Protein AF-A0A670XWU5-F1 (afdb_monomer_lite)

Secondary structure (DSSP, 8-state):
-HHHHHHHHHHHHHHHHHHHHHHHHHHHHHHHHHHHHHHHHHHHHHHHHHHHHHHHHHHHHHHHHHHHHHHHHHHHHHHHHHHHHHHHHHHHHHHHHHHHHHHHHHHHHHHHHHHHHHHHHHHHHHTS-HHHHHHHHHHHHHTTS------HHHHHHHHT-----GGGPPPHHHHHHHHHHHHHHHHHHHHHHHHHHHHHHHHHHHHHHHHHHHHHHHHHHHHHHHHHHHHHHHHHTTS--PPP--------HHHHHHHHS--------------HHHHHHHHHHHH--HHHHHHHHHHHHHHHHHHHHHHHHHHHHHHHHHHHHHHHHHHHHHHHHTTT-S--------------SSHHHHHHHHTT--

Organism: Pseudonaja textilis (NCBI:txid8673)

Radius of gyration: 50.45 Å; chains: 1; bounding box: 120×58×165 Å

Foldseek 3Di:
DVPVVVVVVVVVVVVVVVVVVVVVVVVVVVVVVVVVVVVVVVVVVVVVVVVVVVVVVVVVVVVVVVVVVVVVVVVVVVVVVVVVVVVVVVVVVVVVVVVVVVVVVVVVVVVVVVVVVVVVVVVVLVPDDPVVNVVVVVVVVVVVPDDPCCDPVLVVLQVVDPDDDPPPDRDPNSVVSSVVVVVVVVVVVVVVVVVVVVVVVVVVVVVVVVVVVVVVVVVVVVVVVVVVVVVVVVVVVVPDPDDDDDDDDDDDPVNVVVVVPDDDDDDDDDDDDPDVVVVVVVVVCVVPVVVVVVVVVVVVVVVVVVVVVVVVVVVVVVVVVVVVVVVVVVVVVVVVCVVPPPDDDDDDDDDDDDDDPPVVVVVVVVVVPD

InterPro domains:
  IPR034608 Coiled-coil domain-containing protein 125 [PTHR28616] (6-341)

Sequence (370 aa):
WSIEFLEILRVELEASQRHLEGKEQALKILQSMAVLDKATTHTKEVFIKSEQQKRALEKEINILQWEIKINQEKLKNIDETWAEKYDRIYCENASFKETLKMKTEEIKLLKSENQLLEQQHLEMVAMLDVKQQKLVQDNICLSKSGVTEVTSLELAVLGACACNGPEGVPCACAKMSAATRKQLLQLKQEFELMKKSKEEAYIMADAFRIAFEQQLMRRKDQAFRLAQMSKICRKETKTVKWKSSKDEKRKSLGEKLIGMLASGPESKKIEELDNPLEIIRTLTDLLNDKEEMLAHQRKVSYMLARTLEDKENALQRRKESTFSEEKLLIDGKQKEELKICNGLCICGIPAVNYNSTLIGKFYKAILLFK

Structure (mmCIF, N/CA/C/O backbone):
data_AF-A0A670XWU5-F1
#
_entry.id   AF-A0A670XWU5-F1
#
loop_
_atom_site.group_PDB
_atom_site.id
_atom_site.type_symbol
_atom_site.label_atom_id
_atom_site.label_alt_id
_atom_site.label_comp_id
_atom_site.label_asym_id
_atom_site.label_entity_id
_atom_site.label_seq_id
_atom_site.pdbx_PDB_ins_code
_atom_site.Cartn_x
_atom_site.Cartn_y
_atom_site.Cartn_z
_atom_site.occupancy
_atom_site.B_iso_or_equiv
_atom_site.auth_seq_id
_atom_site.auth_comp_id
_atom_site.auth_asym_id
_atom_site.auth_atom_id
_atom_site.pdbx_PDB_model_num
ATOM 1 N N . TRP A 1 1 ? 55.505 16.748 -105.331 1.00 58.06 1 TRP A N 1
ATOM 2 C CA . TRP A 1 1 ? 54.991 17.857 -104.502 1.00 58.06 1 TRP A CA 1
ATOM 3 C C . TRP A 1 1 ? 53.558 17.657 -104.025 1.00 58.06 1 TRP A C 1
ATOM 5 O O . TRP A 1 1 ? 53.410 17.413 -102.839 1.00 58.06 1 TRP A O 1
ATOM 15 N N . SER A 1 2 ? 52.512 17.670 -104.862 1.00 72.62 2 SER A N 1
ATOM 16 C CA . SER A 1 2 ? 51.134 17.532 -104.334 1.00 72.62 2 SER A CA 1
ATOM 17 C C . SER A 1 2 ? 50.781 16.139 -103.782 1.00 72.62 2 SER A C 1
ATOM 19 O O . SER A 1 2 ? 49.990 16.056 -102.855 1.00 72.62 2 SER A O 1
ATOM 21 N N . ILE A 1 3 ? 51.369 15.053 -104.302 1.00 78.62 3 ILE A N 1
ATOM 22 C CA . ILE A 1 3 ? 51.044 13.673 -103.876 1.00 78.62 3 ILE A CA 1
ATOM 23 C C . ILE A 1 3 ? 51.778 13.274 -102.583 1.00 78.62 3 ILE A C 1
ATOM 25 O O . ILE A 1 3 ? 51.156 12.751 -101.668 1.00 78.62 3 ILE A O 1
ATOM 29 N N . GLU A 1 4 ? 53.077 13.567 -102.465 1.00 79.75 4 GLU A N 1
ATOM 30 C CA . GLU A 1 4 ? 53.862 13.259 -101.251 1.00 79.75 4 GLU A CA 1
ATOM 31 C C . GLU A 1 4 ? 53.340 14.001 -100.016 1.00 79.75 4 GLU A C 1
ATOM 33 O O . GLU A 1 4 ? 53.267 13.428 -98.934 1.00 79.75 4 GLU A O 1
ATOM 38 N N . PHE A 1 5 ? 52.922 15.260 -100.176 1.00 83.69 5 PHE A N 1
ATOM 39 C CA . PHE A 1 5 ? 52.340 16.039 -99.085 1.00 83.69 5 PHE A CA 1
ATOM 40 C C . PHE A 1 5 ? 50.996 15.461 -98.607 1.00 83.69 5 PHE A C 1
ATOM 42 O O . PHE A 1 5 ? 50.727 15.442 -97.408 1.00 83.69 5 PHE A O 1
ATOM 49 N N . LEU A 1 6 ? 50.173 14.938 -99.526 1.00 86.12 6 LEU A N 1
ATOM 50 C CA . LEU A 1 6 ? 48.921 14.257 -99.178 1.00 86.12 6 LEU A CA 1
ATOM 51 C C . LEU A 1 6 ? 49.165 12.953 -98.406 1.00 86.12 6 LEU A C 1
ATOM 53 O O . LEU A 1 6 ? 48.432 12.672 -97.461 1.00 86.12 6 LEU A O 1
ATOM 57 N N . GLU A 1 7 ? 50.197 12.184 -98.759 1.00 87.62 7 GLU A N 1
ATOM 58 C CA . GLU A 1 7 ? 50.532 10.944 -98.047 1.00 87.62 7 GLU A CA 1
ATOM 59 C C . GLU A 1 7 ? 51.069 11.224 -96.634 1.00 87.62 7 GLU A C 1
ATOM 61 O O . GLU A 1 7 ? 50.687 10.544 -95.683 1.00 87.62 7 GLU A O 1
ATOM 66 N N . ILE A 1 8 ? 51.879 12.276 -96.460 1.00 90.38 8 ILE A N 1
ATOM 67 C CA . ILE A 1 8 ? 52.341 12.720 -95.132 1.00 90.38 8 ILE A CA 1
ATOM 68 C C . ILE A 1 8 ? 51.149 13.098 -94.244 1.00 90.38 8 ILE A C 1
ATOM 70 O O . ILE A 1 8 ? 51.045 12.614 -93.116 1.00 90.38 8 ILE A O 1
ATOM 74 N N . LEU A 1 9 ? 50.215 13.903 -94.763 1.00 90.62 9 LEU A N 1
ATOM 75 C CA . LEU A 1 9 ? 49.010 14.293 -94.026 1.00 90.62 9 LEU A CA 1
ATOM 76 C C . LEU A 1 9 ? 48.121 13.094 -93.681 1.00 90.62 9 LEU A C 1
ATOM 78 O O . LEU A 1 9 ? 47.531 13.056 -92.602 1.00 90.62 9 LEU A O 1
ATOM 82 N N . ARG A 1 10 ? 48.032 12.097 -94.567 1.00 94.06 10 ARG A N 1
ATOM 83 C CA . ARG A 1 10 ? 47.294 10.858 -94.306 1.00 94.06 10 ARG A CA 1
ATOM 84 C C . ARG A 1 10 ? 47.915 10.067 -93.155 1.00 94.06 10 ARG A C 1
ATOM 86 O O . ARG A 1 10 ? 47.195 9.656 -92.248 1.00 94.06 10 ARG A O 1
ATOM 93 N N . VAL A 1 11 ? 49.233 9.881 -93.163 1.00 93.38 11 VAL A N 1
ATOM 94 C CA . VAL A 1 11 ? 49.948 9.170 -92.092 1.00 93.38 11 VAL A CA 1
ATOM 95 C C . VAL A 1 11 ? 49.807 9.903 -90.754 1.00 93.38 11 VAL A C 1
ATOM 97 O O . VAL A 1 11 ? 49.593 9.265 -89.722 1.00 93.38 11 VAL A O 1
ATOM 100 N N . GLU A 1 12 ? 49.875 11.234 -90.755 1.00 93.38 12 GLU A N 1
ATOM 101 C CA . GLU A 1 12 ? 49.698 12.052 -89.551 1.00 93.38 12 GLU A CA 1
ATOM 102 C C . GLU A 1 12 ? 48.255 12.014 -89.022 1.00 93.38 12 GLU A C 1
ATOM 104 O O . GLU A 1 12 ? 48.041 11.941 -87.807 1.00 93.38 12 GLU A O 1
ATOM 109 N N . LEU A 1 13 ? 47.260 11.975 -89.916 1.00 94.06 13 LEU A N 1
ATOM 110 C CA . LEU A 1 13 ? 45.857 11.771 -89.559 1.00 94.06 13 LEU A CA 1
ATOM 111 C C . LEU A 1 13 ? 45.635 10.384 -88.942 1.00 94.06 13 LEU A C 1
ATOM 113 O O . LEU A 1 13 ? 45.025 10.287 -87.880 1.00 94.06 13 LEU A O 1
ATOM 117 N N . GLU A 1 14 ? 46.170 9.319 -89.546 1.00 94.81 14 GLU A N 1
ATOM 118 C CA . GLU A 1 14 ? 46.079 7.951 -89.017 1.00 94.81 14 GLU A CA 1
ATOM 119 C C . GLU A 1 14 ? 46.800 7.808 -87.662 1.00 94.81 14 GLU A C 1
ATOM 121 O O . GLU A 1 14 ? 46.318 7.117 -86.760 1.00 94.81 14 GLU A O 1
ATOM 126 N N . ALA A 1 15 ? 47.943 8.479 -87.479 1.00 94.44 15 ALA A N 1
ATOM 127 C CA . ALA A 1 15 ? 48.652 8.529 -86.200 1.00 94.44 15 ALA A CA 1
ATOM 128 C C . ALA A 1 15 ? 47.854 9.299 -85.134 1.00 94.44 15 A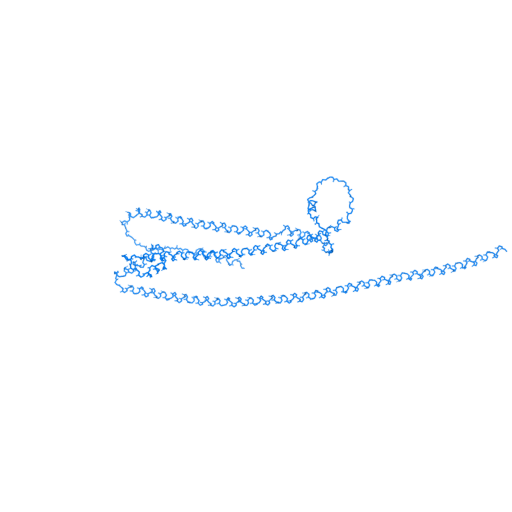LA A C 1
ATOM 130 O O . ALA A 1 15 ? 47.740 8.843 -83.993 1.00 94.44 15 ALA A O 1
ATOM 131 N N . SER A 1 16 ? 47.255 10.430 -85.512 1.00 93.31 16 SER A N 1
ATOM 132 C CA . SER A 1 16 ? 46.392 11.230 -84.638 1.00 93.31 16 SER A CA 1
ATOM 133 C C . SER A 1 16 ? 45.121 10.478 -84.250 1.00 93.31 16 SER A C 1
ATOM 135 O O . SER A 1 16 ? 44.706 10.539 -83.094 1.00 93.31 16 SER A O 1
ATOM 137 N N . GLN A 1 17 ? 44.537 9.715 -85.177 1.00 95.69 17 GLN A N 1
ATOM 138 C CA . GLN A 1 17 ? 43.376 8.869 -84.924 1.00 95.69 17 GLN A CA 1
ATOM 139 C C . GLN A 1 17 ? 43.711 7.746 -83.935 1.00 95.69 17 GLN A C 1
ATOM 141 O O . GLN A 1 17 ? 43.021 7.606 -82.928 1.00 95.69 17 GLN A O 1
ATOM 146 N N . ARG A 1 18 ? 44.820 7.020 -84.136 1.00 94.88 18 ARG A N 1
ATOM 147 C CA . ARG A 1 18 ? 45.289 6.002 -83.175 1.00 94.88 18 ARG A CA 1
ATOM 148 C C . ARG A 1 18 ? 45.569 6.591 -81.790 1.00 94.88 18 ARG A C 1
ATOM 150 O O . ARG A 1 18 ? 45.269 5.964 -80.776 1.00 94.88 18 ARG A O 1
ATOM 157 N N . HIS A 1 19 ? 46.113 7.808 -81.725 1.00 95.00 19 HIS A N 1
ATOM 158 C CA . HIS A 1 19 ? 46.329 8.510 -80.455 1.00 95.00 19 HIS A CA 1
ATOM 159 C C . HIS A 1 19 ? 45.016 8.900 -79.771 1.00 95.00 19 HIS A C 1
ATOM 161 O O . HIS A 1 19 ? 44.890 8.781 -78.550 1.00 95.00 19 HIS A O 1
ATOM 167 N N . LEU A 1 20 ? 44.026 9.351 -80.543 1.00 95.62 20 LEU A N 1
ATOM 168 C CA . LEU A 1 20 ? 42.698 9.678 -80.032 1.00 95.62 20 LEU A CA 1
ATOM 169 C C . LEU A 1 20 ? 41.991 8.430 -79.489 1.00 95.62 20 LEU A C 1
ATOM 171 O O . LEU A 1 20 ? 41.480 8.471 -78.372 1.00 95.62 20 LEU A O 1
ATOM 175 N N . GLU A 1 21 ? 42.036 7.317 -80.221 1.00 95.69 21 GLU A N 1
ATOM 176 C CA . GLU A 1 21 ? 41.492 6.022 -79.792 1.00 95.69 21 GLU A CA 1
ATOM 177 C C . GLU A 1 21 ? 42.168 5.531 -78.499 1.00 95.69 21 GLU A C 1
ATOM 179 O O . GLU A 1 21 ? 41.490 5.108 -77.560 1.00 95.69 21 GLU A O 1
ATOM 184 N N . GLY A 1 22 ? 43.496 5.667 -78.393 1.00 96.19 22 GLY A N 1
ATOM 185 C CA . GLY A 1 22 ? 44.239 5.354 -77.169 1.00 96.19 22 GLY A CA 1
ATOM 186 C C . GLY A 1 22 ? 43.822 6.220 -75.973 1.00 96.19 22 GLY A C 1
ATOM 187 O O . GLY A 1 22 ? 43.613 5.708 -74.870 1.00 96.19 22 GLY A O 1
ATOM 188 N N . LYS A 1 23 ? 43.628 7.531 -76.183 1.00 97.06 23 LYS A N 1
ATOM 189 C CA . LYS A 1 23 ? 43.103 8.443 -75.151 1.00 97.06 23 LYS A CA 1
ATOM 190 C C . LYS A 1 23 ? 41.671 8.098 -74.746 1.00 97.06 23 LYS A C 1
ATOM 192 O O . LYS A 1 23 ? 41.355 8.164 -73.560 1.00 97.06 23 LYS A O 1
ATOM 197 N N . GLU A 1 24 ? 40.817 7.720 -75.694 1.00 96.56 24 GLU A N 1
ATOM 198 C CA . GLU A 1 24 ? 39.436 7.322 -75.416 1.00 96.56 24 GLU A CA 1
ATOM 199 C C . GLU A 1 24 ? 39.383 6.052 -74.552 1.00 96.56 24 GLU A C 1
ATOM 201 O O . GLU A 1 24 ? 38.633 5.989 -73.576 1.00 96.56 24 GLU A O 1
ATOM 206 N N . GLN A 1 25 ? 40.220 5.055 -74.852 1.00 96.62 25 GLN A N 1
ATOM 207 C CA . GLN A 1 25 ? 40.331 3.836 -74.046 1.00 96.62 25 GLN A CA 1
ATOM 208 C C . GLN A 1 25 ? 40.853 4.126 -72.632 1.00 96.62 25 GLN A C 1
ATOM 210 O O . GLN A 1 25 ? 40.276 3.645 -71.654 1.00 96.62 25 GLN A O 1
ATOM 215 N N . ALA A 1 26 ? 41.888 4.961 -72.502 1.00 97.31 26 ALA A N 1
ATOM 216 C CA . ALA A 1 26 ? 42.399 5.386 -71.199 1.00 97.31 26 ALA A CA 1
ATOM 217 C C . ALA A 1 26 ? 41.327 6.123 -70.377 1.00 97.31 26 ALA A C 1
ATOM 219 O O . ALA A 1 26 ? 41.179 5.874 -69.179 1.00 97.31 26 ALA A O 1
ATOM 220 N N . LEU A 1 27 ? 40.530 6.981 -71.023 1.00 96.81 27 LEU A N 1
ATOM 221 C CA . LEU A 1 27 ? 39.433 7.699 -70.377 1.00 96.81 27 LEU A CA 1
ATOM 222 C C . LEU A 1 27 ? 38.348 6.743 -69.864 1.00 96.81 27 LEU A C 1
ATOM 224 O O . LEU A 1 27 ? 37.907 6.894 -68.725 1.00 96.81 27 LEU A O 1
ATOM 228 N N . LYS A 1 28 ? 37.969 5.719 -70.644 1.00 97.12 28 LYS A N 1
ATOM 229 C CA . LYS A 1 28 ? 37.018 4.677 -70.207 1.00 97.12 28 LYS A CA 1
ATOM 230 C C . LYS A 1 28 ? 37.516 3.929 -68.965 1.00 97.12 28 LYS A C 1
ATOM 232 O O . LYS A 1 28 ? 36.738 3.711 -68.036 1.00 97.12 28 LYS A O 1
ATOM 237 N N . ILE A 1 29 ? 38.807 3.587 -68.909 1.00 97.00 29 ILE A N 1
ATOM 238 C CA . ILE A 1 29 ? 39.418 2.925 -67.742 1.00 97.00 29 ILE A CA 1
ATOM 239 C C . ILE A 1 29 ? 39.372 3.840 -66.513 1.00 97.00 29 ILE A C 1
ATOM 241 O O . ILE A 1 29 ? 38.908 3.416 -65.454 1.00 97.00 29 ILE A O 1
ATOM 245 N N . LEU A 1 30 ? 39.796 5.100 -66.646 1.00 96.88 30 LEU A N 1
ATOM 246 C CA . LEU A 1 30 ? 39.778 6.063 -65.539 1.00 96.88 30 LEU A CA 1
ATOM 247 C C . LEU A 1 30 ? 38.356 6.326 -65.029 1.00 96.88 30 LEU A C 1
ATOM 249 O O . LEU A 1 30 ? 38.144 6.396 -63.820 1.00 96.88 30 LEU A O 1
ATOM 253 N N . GLN A 1 31 ? 37.371 6.416 -65.926 1.00 96.75 31 GLN A N 1
ATOM 254 C CA . GLN A 1 31 ? 35.968 6.582 -65.553 1.00 96.75 31 GLN A CA 1
ATOM 255 C C . GLN A 1 31 ? 35.434 5.356 -64.801 1.00 96.75 31 GLN A C 1
ATOM 257 O O . GLN A 1 31 ? 34.795 5.510 -63.759 1.00 96.75 31 GLN A O 1
ATOM 262 N N . SER A 1 32 ? 35.729 4.143 -65.280 1.00 95.94 32 SER A N 1
ATOM 263 C CA . SER A 1 32 ? 35.372 2.902 -64.582 1.00 95.94 32 SER A CA 1
ATOM 264 C C . SER A 1 32 ? 36.007 2.838 -63.191 1.00 95.94 32 SER A C 1
ATOM 266 O O . SER A 1 32 ? 35.345 2.466 -62.222 1.00 95.94 32 SER A O 1
ATOM 268 N N . MET A 1 33 ? 37.276 3.236 -63.074 1.00 94.94 33 MET A N 1
ATOM 269 C CA . MET A 1 33 ? 37.998 3.266 -61.803 1.00 94.94 33 MET A CA 1
ATOM 270 C C . MET A 1 33 ? 37.397 4.291 -60.833 1.00 94.94 33 MET A C 1
ATOM 272 O O . MET A 1 33 ? 37.201 3.974 -59.664 1.00 94.94 33 MET A O 1
ATOM 276 N N . ALA A 1 34 ? 37.018 5.477 -61.315 1.00 95.56 34 ALA A N 1
ATOM 277 C CA . ALA A 1 34 ? 36.368 6.504 -60.501 1.00 95.56 34 ALA A CA 1
ATOM 278 C C . ALA A 1 34 ? 34.985 6.064 -59.983 1.00 95.56 34 ALA A C 1
ATOM 280 O O . ALA A 1 34 ? 34.641 6.320 -58.828 1.00 95.56 34 ALA A O 1
ATOM 281 N N . VAL A 1 35 ? 34.189 5.376 -60.812 1.00 95.12 35 VAL A N 1
ATOM 282 C CA . VAL A 1 35 ? 32.892 4.818 -60.388 1.00 95.12 35 VAL A CA 1
ATOM 283 C C . VAL A 1 35 ? 33.087 3.729 -59.333 1.00 95.12 35 VAL A C 1
ATOM 285 O O . VAL A 1 35 ? 32.386 3.733 -58.318 1.00 95.12 35 VAL A O 1
ATOM 288 N N . LEU A 1 36 ? 34.054 2.830 -59.538 1.00 94.81 36 LEU A N 1
ATOM 289 C CA . LEU A 1 36 ? 34.368 1.765 -58.587 1.00 94.81 36 LEU A CA 1
ATOM 290 C C . LEU A 1 36 ? 34.857 2.325 -57.245 1.00 94.81 36 LEU A C 1
ATOM 292 O O . LEU A 1 36 ? 34.415 1.865 -56.192 1.00 94.81 36 LEU A O 1
ATOM 296 N N . ASP A 1 37 ? 35.725 3.335 -57.266 1.00 95.06 37 ASP A N 1
ATOM 297 C CA . ASP A 1 37 ? 36.238 3.977 -56.055 1.00 95.06 37 ASP A CA 1
ATOM 298 C C . ASP A 1 37 ? 35.113 4.669 -55.270 1.00 95.06 37 ASP A C 1
ATOM 300 O O . ASP A 1 37 ? 34.967 4.473 -54.060 1.00 95.06 37 ASP A O 1
ATOM 304 N N . LYS A 1 38 ? 34.208 5.369 -55.967 1.00 95.06 38 LYS A N 1
ATOM 305 C CA . LYS A 1 38 ? 33.020 5.974 -55.349 1.00 95.06 38 LYS A CA 1
ATOM 306 C C . LYS A 1 38 ? 32.080 4.931 -54.729 1.00 95.06 38 LYS A C 1
ATOM 308 O O . LYS A 1 38 ? 31.569 5.132 -53.629 1.00 95.06 38 LYS A O 1
ATOM 313 N N . ALA A 1 39 ? 31.846 3.807 -55.405 1.00 93.69 39 ALA A N 1
ATOM 314 C CA . ALA A 1 39 ? 31.026 2.723 -54.861 1.00 93.69 39 ALA A CA 1
ATOM 315 C C . ALA A 1 39 ? 31.689 2.068 -53.635 1.00 93.69 39 ALA A C 1
ATOM 317 O O . ALA A 1 39 ? 31.026 1.777 -52.635 1.00 93.69 39 ALA A O 1
ATOM 318 N N . THR A 1 40 ? 33.008 1.883 -53.684 1.00 95.00 40 THR A N 1
ATOM 319 C CA . THR A 1 40 ? 33.794 1.279 -52.602 1.00 95.00 40 THR A CA 1
ATOM 320 C C . THR A 1 40 ? 33.820 2.172 -51.363 1.00 95.00 40 THR A C 1
ATOM 322 O O . THR A 1 40 ? 33.604 1.691 -50.251 1.00 95.00 40 THR A O 1
ATOM 325 N N . THR A 1 41 ? 34.046 3.475 -51.537 1.00 94.00 41 THR A N 1
ATOM 326 C CA . THR A 1 41 ? 34.026 4.466 -50.448 1.00 94.00 41 THR A CA 1
ATOM 327 C C . THR A 1 41 ? 32.647 4.565 -49.805 1.00 94.00 41 THR A C 1
ATOM 329 O O . THR A 1 41 ? 32.542 4.412 -48.589 1.00 94.00 41 THR A O 1
ATOM 332 N N . HIS A 1 42 ? 31.580 4.682 -50.603 1.00 95.31 42 HIS A N 1
ATOM 333 C CA . HIS A 1 42 ? 30.206 4.675 -50.095 1.00 95.31 42 HIS A CA 1
ATOM 334 C C . HIS A 1 42 ? 29.894 3.406 -49.283 1.00 95.31 42 HIS A C 1
ATOM 336 O O . HIS A 1 42 ? 29.332 3.481 -48.191 1.00 95.31 42 HIS A O 1
ATOM 342 N N . THR A 1 43 ? 30.303 2.233 -49.775 1.00 95.19 43 THR A N 1
ATOM 343 C CA . THR A 1 43 ? 30.076 0.957 -49.076 1.00 95.19 43 THR A CA 1
ATOM 344 C C . THR A 1 43 ? 30.812 0.907 -47.735 1.00 95.19 43 THR A C 1
ATOM 346 O O . THR A 1 43 ? 30.229 0.504 -46.728 1.00 95.19 43 THR A O 1
ATOM 349 N N . LYS A 1 44 ? 32.069 1.373 -47.686 1.00 96.25 44 LYS A N 1
ATOM 350 C CA . LYS A 1 44 ? 32.845 1.476 -46.439 1.00 96.25 44 LYS A CA 1
ATOM 351 C C . LYS A 1 44 ? 32.185 2.425 -45.437 1.00 96.25 44 LYS A C 1
ATOM 353 O O . LYS A 1 44 ? 32.080 2.090 -44.261 1.00 96.25 44 LYS A O 1
ATOM 358 N N . GLU A 1 45 ? 31.710 3.584 -45.888 1.00 95.75 45 GLU A N 1
ATOM 359 C CA . GLU A 1 45 ? 31.026 4.550 -45.022 1.00 95.75 45 GLU A CA 1
ATOM 360 C C . GLU A 1 45 ? 29.723 3.996 -44.441 1.00 95.75 45 GLU A C 1
ATOM 362 O O . GLU A 1 45 ? 29.469 4.147 -43.244 1.00 95.75 45 GLU A O 1
ATOM 367 N N . VAL A 1 46 ? 28.901 3.341 -45.266 1.00 96.00 46 VAL A N 1
ATOM 368 C CA . VAL A 1 46 ? 27.656 2.701 -44.814 1.00 96.00 46 VAL A CA 1
ATOM 369 C C . VAL A 1 46 ? 27.956 1.608 -43.792 1.00 96.00 46 VAL A C 1
ATOM 371 O O . VAL A 1 46 ? 27.292 1.549 -42.757 1.00 96.00 46 VAL A O 1
ATOM 374 N N . PHE A 1 47 ? 28.986 0.793 -44.029 1.00 95.12 47 PHE A N 1
ATOM 375 C CA . PHE A 1 47 ? 29.408 -0.240 -43.087 1.00 95.12 47 PHE A CA 1
ATOM 376 C C . PHE A 1 47 ? 29.820 0.350 -41.730 1.00 95.12 47 PHE A C 1
ATOM 378 O O . PHE A 1 47 ? 29.316 -0.084 -40.695 1.00 95.12 47 PHE A O 1
ATOM 385 N N . ILE A 1 48 ? 30.661 1.391 -41.722 1.00 96.31 48 ILE A N 1
ATOM 386 C CA . ILE A 1 48 ? 31.087 2.070 -40.486 1.00 96.31 48 ILE A CA 1
ATOM 387 C C . ILE A 1 48 ? 29.880 2.655 -39.740 1.00 96.31 48 ILE A C 1
ATOM 389 O O . ILE A 1 48 ? 29.764 2.480 -38.526 1.00 96.31 48 ILE A O 1
ATOM 393 N N . LYS A 1 49 ? 28.958 3.320 -40.450 1.00 97.25 49 LYS A N 1
ATOM 394 C CA . LYS A 1 49 ? 27.735 3.874 -39.845 1.00 97.25 49 LYS A CA 1
ATOM 395 C C . LYS A 1 49 ? 26.860 2.776 -39.236 1.00 97.25 49 LYS A C 1
ATOM 397 O O . LYS A 1 49 ? 26.401 2.928 -38.107 1.00 97.25 49 LYS A O 1
ATOM 402 N N . SER A 1 50 ? 26.673 1.662 -39.942 1.00 95.25 50 SER A N 1
ATOM 403 C CA . SER A 1 50 ? 25.907 0.516 -39.442 1.00 95.25 50 SER A CA 1
ATOM 404 C C . SER A 1 50 ? 26.548 -0.102 -38.198 1.00 95.25 50 SER A C 1
ATOM 406 O O . SER A 1 50 ? 25.843 -0.467 -37.259 1.00 95.25 50 SER A O 1
ATOM 408 N N . GLU A 1 51 ? 27.875 -0.209 -38.156 1.00 96.81 51 GLU A N 1
ATOM 409 C CA . GLU A 1 51 ? 28.589 -0.750 -36.999 1.00 96.81 51 GLU A CA 1
ATOM 410 C C . GLU A 1 51 ? 28.496 0.186 -35.782 1.00 96.81 51 GLU A C 1
ATOM 412 O O . GLU A 1 51 ? 28.345 -0.269 -34.647 1.00 96.81 51 GLU A O 1
ATOM 417 N N . GLN A 1 52 ? 28.545 1.502 -35.999 1.00 97.06 52 GLN A N 1
ATOM 418 C CA . GLN A 1 52 ? 28.326 2.490 -34.939 1.00 97.06 52 GLN A CA 1
ATOM 419 C C . GLN A 1 52 ? 26.900 2.418 -34.380 1.00 97.06 52 GLN A C 1
ATOM 421 O O . GLN A 1 52 ? 26.730 2.437 -33.162 1.00 97.06 52 GLN A O 1
ATOM 426 N N . GLN A 1 53 ? 25.891 2.284 -35.247 1.00 97.00 53 GLN A N 1
ATOM 427 C CA . GLN A 1 53 ? 24.497 2.095 -34.833 1.00 97.00 53 GLN A CA 1
ATOM 428 C C . GLN A 1 53 ? 24.317 0.802 -34.036 1.00 97.00 53 GLN A C 1
ATOM 430 O O . GLN A 1 53 ? 23.721 0.830 -32.963 1.00 97.00 53 GLN A O 1
ATOM 435 N N . LYS A 1 54 ? 24.901 -0.311 -34.496 1.00 97.19 54 LYS A N 1
ATOM 436 C CA . LYS A 1 54 ? 24.892 -1.580 -33.758 1.00 97.19 54 LYS A CA 1
ATOM 437 C C . LYS A 1 54 ? 25.488 -1.419 -32.356 1.00 97.19 54 LYS A C 1
ATOM 439 O O . LYS A 1 54 ? 24.863 -1.818 -31.380 1.00 97.19 54 LYS A O 1
ATOM 444 N N . ARG A 1 55 ? 26.651 -0.767 -32.243 1.00 97.81 55 ARG A N 1
ATOM 445 C CA . ARG A 1 55 ? 27.299 -0.491 -30.949 1.00 97.81 55 ARG A CA 1
ATOM 446 C C . ARG A 1 55 ? 26.473 0.428 -30.044 1.00 97.81 55 ARG A C 1
ATOM 448 O O . ARG A 1 55 ? 26.570 0.314 -28.825 1.00 97.81 55 ARG A O 1
ATOM 455 N N . ALA A 1 56 ? 25.703 1.360 -30.605 1.00 96.75 56 ALA A N 1
ATOM 456 C CA . ALA A 1 56 ? 24.795 2.208 -29.834 1.00 96.75 56 ALA A CA 1
ATOM 457 C C . ALA A 1 56 ? 23.613 1.396 -29.281 1.00 96.75 56 ALA A C 1
ATOM 459 O O . ALA A 1 56 ? 23.382 1.414 -28.073 1.00 96.75 56 ALA A O 1
ATOM 460 N N . LEU A 1 57 ? 22.960 0.604 -30.135 1.00 97.94 57 LEU A N 1
ATOM 461 C CA . LEU A 1 57 ? 21.854 -0.274 -29.746 1.00 97.94 57 LEU A CA 1
ATOM 462 C C . LEU A 1 57 ? 22.279 -1.312 -28.700 1.00 97.94 57 LEU A C 1
ATOM 464 O O . LEU A 1 57 ? 21.549 -1.556 -27.748 1.00 97.94 57 LEU A O 1
ATOM 468 N N . GLU A 1 58 ? 23.478 -1.886 -28.811 1.00 97.62 58 GLU A N 1
ATOM 469 C CA . GLU A 1 58 ? 24.010 -2.807 -27.797 1.00 97.62 58 GLU A CA 1
ATOM 470 C C . GLU A 1 58 ? 24.128 -2.147 -26.413 1.00 97.62 58 GLU A C 1
ATOM 472 O O . GLU A 1 58 ? 23.847 -2.782 -25.397 1.00 97.62 58 GLU A O 1
ATOM 477 N N . LYS A 1 59 ? 24.501 -0.862 -26.341 1.00 97.94 59 LYS A N 1
ATOM 478 C CA . LYS A 1 59 ? 24.546 -0.129 -25.065 1.00 97.94 59 LYS A CA 1
ATOM 479 C C . LYS A 1 59 ? 23.152 0.119 -24.505 1.00 97.94 59 LYS A C 1
ATOM 481 O O . LYS A 1 59 ? 22.961 -0.060 -23.308 1.00 97.94 59 LYS A O 1
ATOM 486 N N . GLU A 1 60 ? 22.201 0.502 -25.351 1.00 97.56 60 GLU A N 1
ATOM 487 C CA . GLU A 1 60 ? 20.805 0.692 -24.944 1.00 97.56 60 GLU A CA 1
ATOM 488 C C . GLU A 1 60 ? 20.197 -0.614 -24.431 1.00 97.56 60 GLU A C 1
ATOM 490 O O . GLU A 1 60 ? 19.625 -0.631 -23.346 1.00 97.56 60 GLU A O 1
ATOM 495 N N . ILE A 1 61 ? 20.415 -1.731 -25.134 1.00 98.00 61 ILE A N 1
ATOM 496 C CA . ILE A 1 61 ? 19.989 -3.063 -24.688 1.00 98.00 61 ILE A CA 1
ATOM 497 C C . ILE A 1 61 ? 20.583 -3.387 -23.317 1.00 98.00 61 ILE A C 1
ATOM 499 O O . ILE A 1 61 ? 19.852 -3.821 -22.431 1.00 98.00 61 ILE A O 1
ATOM 503 N N . ASN A 1 62 ? 21.881 -3.148 -23.111 1.00 97.88 62 ASN A N 1
ATOM 504 C CA . ASN A 1 62 ? 22.517 -3.397 -21.818 1.00 97.88 62 ASN A CA 1
ATOM 505 C C . ASN A 1 62 ? 21.900 -2.541 -20.700 1.00 97.88 62 ASN A C 1
ATOM 507 O O . ASN A 1 62 ? 21.639 -3.056 -19.615 1.00 97.88 62 ASN A O 1
ATOM 511 N N . ILE A 1 63 ? 21.638 -1.254 -20.952 1.00 97.88 63 ILE A N 1
ATOM 512 C CA . ILE A 1 63 ? 20.989 -0.360 -19.979 1.00 97.88 63 ILE A CA 1
ATOM 513 C C . ILE A 1 63 ? 19.583 -0.869 -19.647 1.00 97.88 63 ILE A C 1
ATOM 515 O O . ILE A 1 63 ? 19.264 -1.052 -18.474 1.00 97.88 63 ILE A O 1
ATOM 519 N N . LEU A 1 64 ? 18.777 -1.181 -20.664 1.00 98.19 64 LEU A N 1
ATOM 520 C CA . LEU A 1 64 ? 17.418 -1.691 -20.483 1.00 98.19 64 LEU A CA 1
ATOM 521 C C . LEU A 1 64 ? 17.403 -3.026 -19.730 1.00 98.19 64 LEU A C 1
ATOM 523 O O . LEU A 1 64 ? 16.566 -3.232 -18.856 1.00 98.19 64 LEU A O 1
ATOM 527 N N . GLN A 1 65 ? 18.347 -3.927 -20.007 1.00 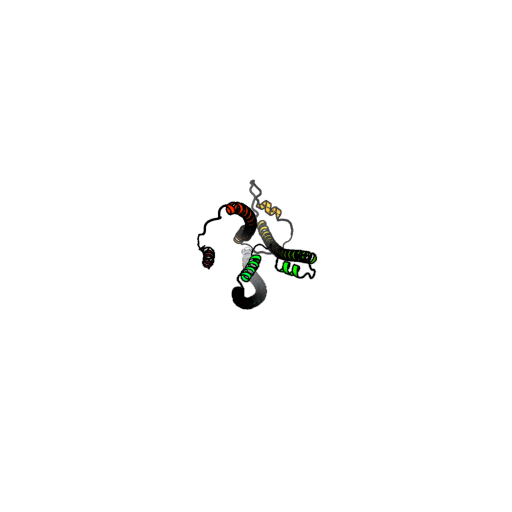98.31 65 GLN A N 1
ATOM 528 C CA . GLN A 1 65 ? 18.490 -5.180 -19.261 1.00 98.31 65 GLN A CA 1
ATOM 529 C C . GLN A 1 65 ? 18.785 -4.934 -17.775 1.00 98.31 65 GLN A C 1
ATOM 531 O O . GLN A 1 65 ? 18.195 -5.590 -16.913 1.00 98.31 65 GLN A O 1
ATOM 536 N N . TRP A 1 66 ? 19.663 -3.978 -17.460 1.00 98.38 66 TRP A N 1
ATOM 537 C CA . TRP A 1 66 ? 19.936 -3.575 -16.079 1.00 98.38 66 TRP A CA 1
ATOM 538 C C . TRP A 1 66 ? 18.711 -2.961 -15.398 1.00 98.38 66 TRP A C 1
ATOM 540 O O . TRP A 1 66 ? 18.400 -3.325 -14.263 1.00 98.38 66 TRP A O 1
ATOM 550 N N . GLU A 1 67 ? 17.990 -2.075 -16.083 1.00 97.88 67 GLU A N 1
ATOM 551 C CA . GLU A 1 67 ? 16.762 -1.464 -15.567 1.00 97.88 67 GLU A CA 1
ATOM 552 C C . GLU A 1 67 ? 15.676 -2.505 -15.294 1.00 97.88 67 GLU A C 1
ATOM 554 O O . GLU A 1 67 ? 15.066 -2.486 -14.223 1.00 97.88 67 GLU A O 1
ATOM 559 N N . ILE A 1 68 ? 15.476 -3.457 -16.210 1.00 98.00 68 ILE A N 1
ATOM 560 C CA . ILE A 1 68 ? 14.543 -4.575 -16.026 1.00 98.00 68 ILE A CA 1
ATOM 561 C C . ILE A 1 68 ? 14.913 -5.368 -14.773 1.00 98.00 68 ILE A C 1
ATOM 563 O O . ILE A 1 68 ? 14.046 -5.617 -13.939 1.00 98.00 68 ILE A O 1
ATOM 567 N N . LYS A 1 69 ? 16.192 -5.717 -14.597 1.00 98.19 69 LYS A N 1
ATOM 568 C CA . LYS A 1 69 ? 16.654 -6.483 -13.432 1.00 98.19 69 LYS A CA 1
ATOM 569 C C . LYS A 1 69 ? 16.421 -5.734 -12.117 1.00 98.19 69 LYS A C 1
ATOM 571 O O . LYS A 1 69 ? 15.940 -6.316 -11.150 1.00 98.19 69 LYS A O 1
ATOM 576 N N . ILE A 1 70 ? 16.717 -4.434 -12.086 1.00 98.19 70 ILE A N 1
ATOM 577 C CA . ILE A 1 70 ? 16.466 -3.584 -10.914 1.00 98.19 70 ILE A CA 1
ATOM 578 C C . ILE A 1 70 ? 14.966 -3.499 -10.616 1.00 98.19 70 ILE A C 1
ATOM 580 O O . ILE A 1 70 ? 14.560 -3.561 -9.457 1.00 98.19 70 ILE A O 1
ATOM 584 N N . ASN A 1 71 ? 14.132 -3.351 -11.644 1.00 98.00 71 ASN A N 1
ATOM 585 C CA . ASN A 1 71 ? 12.686 -3.265 -11.471 1.00 98.00 71 ASN A CA 1
ATOM 586 C C . ASN A 1 71 ? 12.081 -4.594 -11.005 1.00 98.00 71 ASN A C 1
ATOM 588 O O . ASN A 1 71 ? 11.184 -4.575 -10.166 1.00 98.00 71 ASN A O 1
ATOM 592 N N . GLN A 1 72 ? 12.597 -5.732 -11.476 1.00 98.19 72 GLN A N 1
ATOM 593 C CA . GLN A 1 72 ? 12.216 -7.057 -10.981 1.00 98.19 72 GLN A CA 1
ATOM 594 C C . GLN A 1 72 ? 12.531 -7.215 -9.490 1.00 98.19 72 GLN A C 1
ATOM 596 O O . GLN A 1 72 ? 11.666 -7.648 -8.733 1.00 98.19 72 GLN A O 1
ATOM 601 N N . GLU A 1 73 ? 13.723 -6.806 -9.051 1.00 98.00 73 GLU A N 1
ATOM 602 C CA . GLU A 1 73 ? 14.101 -6.868 -7.633 1.00 98.00 73 GLU A CA 1
ATOM 603 C C . GLU A 1 73 ? 13.211 -5.964 -6.768 1.00 98.00 73 GLU A C 1
ATOM 605 O O . GLU A 1 73 ? 12.736 -6.365 -5.707 1.00 98.00 73 GLU A O 1
ATOM 610 N N . LYS A 1 74 ? 12.913 -4.748 -7.244 1.00 97.69 74 LYS A N 1
ATOM 611 C CA . LYS A 1 74 ? 11.991 -3.832 -6.556 1.00 97.69 74 LYS A CA 1
ATOM 612 C C . LYS A 1 74 ? 10.591 -4.419 -6.424 1.00 97.69 74 LYS A C 1
ATOM 614 O O . LYS A 1 74 ? 9.993 -4.288 -5.360 1.00 97.69 74 LYS A O 1
ATOM 619 N N . LEU A 1 75 ? 10.070 -5.030 -7.489 1.00 97.81 75 LEU A N 1
ATOM 620 C CA . LEU A 1 75 ? 8.752 -5.658 -7.473 1.00 97.81 75 LEU A CA 1
ATOM 621 C C . LEU A 1 75 ? 8.718 -6.802 -6.459 1.00 97.81 75 LEU A C 1
ATOM 623 O O . LEU A 1 75 ? 7.837 -6.825 -5.610 1.00 97.81 75 LEU A O 1
ATOM 627 N N . LYS A 1 76 ? 9.737 -7.666 -6.473 1.00 98.19 76 LYS A N 1
ATOM 628 C CA . LYS A 1 76 ? 9.878 -8.760 -5.511 1.00 98.19 76 LYS A CA 1
ATOM 629 C C . LYS A 1 76 ? 9.885 -8.259 -4.062 1.00 98.19 76 LYS A C 1
ATOM 631 O O . LYS A 1 76 ? 9.136 -8.768 -3.239 1.00 98.19 76 LYS A O 1
ATOM 636 N N . ASN A 1 77 ? 10.660 -7.216 -3.765 1.00 98.06 77 ASN A N 1
ATOM 637 C CA . ASN A 1 77 ? 10.705 -6.624 -2.427 1.00 98.06 77 ASN A CA 1
ATOM 638 C C . ASN A 1 77 ? 9.349 -6.022 -2.002 1.00 98.06 77 ASN A C 1
ATOM 640 O O . ASN A 1 77 ? 8.960 -6.103 -0.837 1.00 98.06 77 ASN A O 1
ATOM 644 N N . ILE A 1 78 ? 8.610 -5.414 -2.938 1.00 97.50 78 ILE A N 1
ATOM 645 C CA . ILE A 1 78 ? 7.252 -4.908 -2.686 1.00 97.50 78 ILE A CA 1
ATOM 646 C C . ILE A 1 78 ? 6.299 -6.069 -2.383 1.00 97.50 78 ILE A C 1
ATOM 648 O O . ILE A 1 78 ? 5.553 -5.982 -1.408 1.00 97.50 78 ILE A O 1
ATOM 652 N N . ASP A 1 79 ? 6.344 -7.140 -3.173 1.00 97.81 79 ASP A N 1
ATOM 653 C CA . ASP A 1 79 ? 5.506 -8.327 -2.988 1.00 97.81 79 ASP A CA 1
ATOM 654 C C . ASP A 1 79 ? 5.771 -8.995 -1.630 1.00 97.81 79 ASP A C 1
ATOM 656 O O . ASP A 1 79 ? 4.826 -9.272 -0.892 1.00 97.81 79 ASP A O 1
ATOM 660 N N . GLU A 1 80 ? 7.041 -9.163 -1.247 1.00 97.75 80 GLU A N 1
ATOM 661 C CA . GLU A 1 80 ? 7.443 -9.684 0.068 1.00 97.75 80 GLU A CA 1
ATOM 662 C C . GLU A 1 80 ? 6.924 -8.790 1.206 1.00 97.75 80 GLU A C 1
ATOM 664 O O . GLU A 1 80 ? 6.282 -9.270 2.141 1.00 97.75 80 GLU A O 1
ATOM 669 N N . THR A 1 81 ? 7.091 -7.469 1.086 1.00 97.94 81 THR A N 1
ATOM 670 C CA . THR A 1 81 ? 6.604 -6.513 2.095 1.00 97.94 81 THR A CA 1
ATOM 671 C C . THR A 1 81 ? 5.077 -6.565 2.244 1.00 97.94 81 THR A C 1
ATOM 673 O O . THR A 1 81 ? 4.540 -6.415 3.346 1.00 97.94 81 THR A O 1
ATOM 676 N N . TRP A 1 82 ? 4.343 -6.729 1.141 1.00 98.00 82 TRP A N 1
ATOM 677 C CA . TRP A 1 82 ? 2.886 -6.846 1.179 1.00 98.00 82 TRP A CA 1
ATOM 678 C C . TRP A 1 82 ? 2.423 -8.183 1.746 1.00 98.00 82 TRP A C 1
ATOM 680 O O . TRP A 1 82 ? 1.453 -8.186 2.506 1.00 98.00 82 TRP A O 1
ATOM 690 N N . ALA A 1 83 ? 3.120 -9.279 1.443 1.00 98.19 83 ALA A N 1
ATOM 691 C CA . ALA A 1 83 ? 2.853 -10.584 2.038 1.00 98.19 83 ALA A CA 1
ATOM 692 C C . ALA A 1 83 ? 3.011 -10.535 3.567 1.00 98.19 83 ALA A C 1
ATOM 694 O O . ALA A 1 83 ? 2.082 -10.887 4.289 1.00 98.19 83 ALA A O 1
ATOM 695 N N . GLU A 1 84 ? 4.108 -9.964 4.075 1.00 98.12 84 GLU A N 1
ATOM 696 C CA . GLU A 1 84 ? 4.331 -9.810 5.520 1.00 98.12 84 GLU A CA 1
ATOM 697 C C . GLU A 1 84 ? 3.251 -8.960 6.208 1.00 98.12 84 GLU A C 1
ATOM 699 O O . GLU A 1 84 ? 2.796 -9.272 7.313 1.00 98.12 84 GLU A O 1
ATOM 704 N N . LYS A 1 85 ? 2.823 -7.863 5.568 1.00 98.31 85 LYS A N 1
ATOM 705 C CA . LYS A 1 85 ? 1.732 -7.020 6.087 1.00 98.31 85 LYS A CA 1
ATOM 706 C C . LYS A 1 85 ? 0.410 -7.776 6.123 1.00 98.31 85 LYS A C 1
ATOM 708 O O . LYS A 1 85 ? -0.334 -7.641 7.094 1.00 98.31 85 LYS A O 1
ATOM 713 N N . TYR A 1 86 ? 0.120 -8.540 5.074 1.00 98.12 86 TYR A N 1
ATOM 714 C CA . TYR A 1 86 ? -1.082 -9.356 4.999 1.00 98.12 86 TYR A CA 1
ATOM 715 C C . TYR A 1 86 ? -1.095 -10.413 6.108 1.00 98.12 86 TYR A C 1
ATOM 717 O O . TYR A 1 86 ? -2.074 -10.498 6.850 1.00 98.12 86 TYR A O 1
ATOM 725 N N . ASP A 1 87 ? 0.010 -11.134 6.295 1.00 98.31 87 ASP A N 1
ATOM 726 C CA . ASP A 1 87 ? 0.145 -12.159 7.332 1.00 98.31 87 ASP A CA 1
ATOM 727 C C . ASP A 1 87 ? 0.016 -11.572 8.741 1.00 98.31 87 ASP A C 1
ATOM 729 O O . ASP A 1 87 ? -0.664 -12.139 9.599 1.00 98.31 87 ASP A O 1
ATOM 733 N N . ARG A 1 88 ? 0.595 -10.389 8.982 1.00 98.44 88 ARG A N 1
ATOM 734 C CA . ARG A 1 88 ? 0.429 -9.672 10.253 1.00 98.44 88 ARG A CA 1
ATOM 735 C C . ARG A 1 88 ? -1.038 -9.360 10.536 1.00 98.44 88 ARG A C 1
ATOM 737 O O . ARG A 1 88 ? -1.531 -9.703 11.608 1.00 98.44 88 ARG A O 1
ATOM 744 N N . ILE A 1 89 ? -1.736 -8.747 9.580 1.00 98.19 89 ILE A N 1
ATOM 745 C CA . ILE A 1 89 ? -3.158 -8.399 9.721 1.00 98.19 89 ILE A CA 1
ATOM 746 C C . ILE A 1 89 ? -4.003 -9.661 9.910 1.00 98.19 89 ILE A C 1
ATOM 748 O O . ILE A 1 89 ? -4.942 -9.671 10.705 1.00 98.19 89 ILE A O 1
ATOM 752 N N . TYR A 1 90 ? -3.678 -10.744 9.205 1.00 97.88 90 TYR A N 1
ATOM 753 C CA . TYR A 1 90 ? -4.360 -12.022 9.356 1.00 97.88 90 TYR A CA 1
ATOM 754 C C . TYR A 1 90 ? -4.217 -12.577 10.784 1.00 97.88 90 TYR A C 1
ATOM 756 O O . TYR A 1 90 ? -5.218 -12.944 11.406 1.00 97.88 90 TYR A O 1
ATOM 764 N N . CYS A 1 91 ? -3.002 -12.564 11.338 1.00 97.94 91 CYS A N 1
ATOM 765 C CA . CYS A 1 91 ? -2.731 -12.969 12.718 1.00 97.94 91 CYS A CA 1
ATOM 766 C C . CYS A 1 91 ? -3.429 -12.065 13.750 1.00 97.94 91 CYS A C 1
ATOM 768 O O . CYS A 1 91 ? -4.023 -12.567 14.706 1.00 97.94 91 CYS A O 1
ATOM 770 N N . GLU A 1 92 ? -3.407 -10.745 13.555 1.00 98.00 92 GLU A N 1
ATOM 771 C CA . GLU A 1 92 ? -4.110 -9.782 14.415 1.00 98.00 92 GLU A CA 1
ATOM 772 C C . GLU A 1 92 ? -5.629 -10.003 14.386 1.00 98.00 92 GLU A C 1
ATOM 774 O O . GLU A 1 92 ? -6.279 -10.062 15.426 1.00 98.00 92 GLU A O 1
ATOM 779 N N . ASN A 1 93 ? -6.215 -10.224 13.210 1.00 98.06 93 ASN A N 1
ATOM 780 C CA . ASN A 1 93 ? -7.640 -10.528 13.096 1.00 98.06 93 ASN A CA 1
ATOM 781 C C . ASN A 1 93 ? -8.012 -11.840 13.796 1.00 98.06 93 ASN A C 1
ATOM 783 O O . ASN A 1 93 ? -9.079 -11.931 14.409 1.00 98.06 93 ASN A O 1
ATOM 787 N N . ALA A 1 94 ? -7.145 -12.854 13.736 1.00 98.44 94 ALA A N 1
ATOM 788 C CA . ALA A 1 94 ? -7.346 -14.100 14.466 1.00 98.44 94 ALA A CA 1
ATOM 789 C C . ALA A 1 94 ? -7.322 -13.877 15.990 1.00 98.44 94 ALA A C 1
ATOM 791 O O . ALA A 1 94 ? -8.197 -14.390 16.692 1.00 98.44 94 ALA A O 1
ATOM 792 N N . SER A 1 95 ? -6.389 -13.065 16.500 1.00 98.12 95 SER A N 1
ATOM 793 C CA . SER A 1 95 ? -6.310 -12.750 17.933 1.00 98.12 95 SER A CA 1
ATOM 794 C C . SER A 1 95 ? -7.502 -11.911 18.414 1.00 98.12 95 SER A C 1
ATOM 796 O O . SER A 1 95 ? -8.069 -12.191 19.476 1.00 98.12 95 SER A O 1
ATOM 798 N N . PHE A 1 96 ? -7.962 -10.944 17.612 1.00 98.25 96 PHE A N 1
ATOM 799 C CA . PHE A 1 96 ? -9.171 -10.173 17.908 1.00 98.25 96 PHE A CA 1
ATOM 800 C C . PHE A 1 96 ? -10.423 -11.041 17.907 1.00 98.25 96 PHE A C 1
ATOM 802 O O . PHE A 1 96 ? -11.277 -10.882 18.779 1.00 98.25 96 PHE A O 1
ATOM 809 N N . LYS A 1 97 ? -10.529 -11.989 16.971 1.00 98.44 97 LYS A N 1
ATOM 810 C CA . LYS A 1 97 ? -11.647 -12.933 16.917 1.00 98.44 97 LYS A CA 1
ATOM 811 C C . LYS A 1 97 ? -11.719 -13.791 18.180 1.00 98.44 97 LYS A C 1
ATOM 813 O O . LYS A 1 97 ? -12.806 -13.944 18.735 1.00 98.44 97 LYS A O 1
ATOM 818 N N . GLU A 1 98 ? -10.585 -14.307 18.652 1.00 98.31 98 GLU A N 1
ATOM 819 C CA . GLU A 1 98 ? -10.546 -15.093 19.889 1.00 98.31 98 GLU A CA 1
ATOM 820 C C . GLU A 1 98 ? -10.864 -14.230 21.115 1.00 98.31 98 GLU A C 1
ATOM 822 O O . GLU A 1 98 ? -11.694 -14.601 21.942 1.00 98.31 98 GLU A O 1
ATOM 827 N N . THR A 1 99 ? -10.305 -13.020 21.188 1.00 98.31 99 THR A N 1
ATOM 828 C CA . THR A 1 99 ? -10.607 -12.067 22.269 1.00 98.31 99 THR A CA 1
ATOM 829 C C . THR A 1 99 ? -12.099 -11.733 22.323 1.00 98.31 99 THR A C 1
ATOM 831 O O . THR A 1 99 ? -12.703 -11.721 23.395 1.00 98.31 99 THR A O 1
ATOM 834 N N . LEU A 1 100 ? -12.725 -11.501 21.167 1.00 98.38 100 LEU A N 1
ATOM 835 C CA . LEU A 1 100 ? -14.153 -11.210 21.071 1.00 98.38 100 LEU A CA 1
ATOM 836 C C . LEU A 1 100 ? -15.007 -12.409 21.496 1.00 98.38 100 LEU A C 1
ATOM 838 O O . LEU A 1 100 ? -16.023 -12.226 22.170 1.00 98.38 100 LEU A O 1
ATOM 842 N N . LYS A 1 101 ? -14.591 -13.630 21.150 1.00 98.44 101 LYS A N 1
ATOM 843 C CA . LYS A 1 101 ? -15.245 -14.860 21.604 1.00 98.44 101 LYS A CA 1
ATOM 844 C C . LYS A 1 101 ? -15.177 -14.990 23.129 1.00 98.44 101 LYS A C 1
ATOM 846 O O . LYS A 1 101 ? -16.227 -15.124 23.753 1.00 98.44 101 LYS A O 1
ATOM 851 N N . MET A 1 102 ? -13.994 -14.826 23.724 1.00 98.00 102 MET A N 1
ATOM 852 C CA . MET A 1 102 ? -13.807 -14.845 25.181 1.00 98.00 102 MET A CA 1
ATOM 853 C C . MET A 1 102 ? -14.667 -13.787 25.884 1.00 98.00 102 MET A C 1
ATOM 855 O O . MET A 1 102 ? -15.367 -14.096 26.845 1.00 98.00 102 MET A O 1
ATOM 859 N N . LYS A 1 103 ? -14.700 -12.549 25.371 1.00 98.06 103 LYS A N 1
ATOM 860 C CA . LYS A 1 103 ? -15.558 -11.483 25.921 1.00 98.06 103 LYS A CA 1
ATOM 861 C C . LYS A 1 103 ? -17.046 -11.778 25.779 1.00 98.06 103 LYS A C 1
ATOM 863 O O . LYS A 1 103 ? -17.827 -11.450 26.667 1.00 98.06 103 LYS A O 1
ATOM 868 N N . THR A 1 104 ? -17.446 -12.433 24.696 1.00 98.38 104 THR A N 1
ATOM 869 C CA . THR A 1 104 ? -18.833 -12.871 24.510 1.00 98.38 104 THR A CA 1
ATOM 870 C C . THR A 1 104 ? -19.220 -13.946 25.528 1.00 98.38 104 THR A C 1
ATOM 872 O O . THR A 1 104 ? -20.336 -13.926 26.045 1.00 98.38 104 THR A O 1
ATOM 875 N N . GLU A 1 105 ? -18.320 -14.883 25.827 1.00 98.31 105 GLU A N 1
ATOM 876 C CA . GLU A 1 105 ? -18.529 -15.921 26.843 1.00 98.31 105 GLU A CA 1
ATOM 877 C C . GLU A 1 105 ? -18.579 -15.329 28.260 1.00 98.31 105 GLU A C 1
ATOM 879 O O . GLU A 1 105 ? -19.499 -15.643 29.013 1.00 98.31 105 GLU A O 1
ATOM 884 N N . GLU A 1 106 ? -17.686 -14.389 28.583 1.00 98.25 106 GLU A N 1
ATOM 885 C CA . GLU A 1 106 ? -17.689 -13.638 29.847 1.00 98.25 106 GLU A CA 1
ATOM 886 C C . GLU A 1 106 ? -19.015 -12.886 30.060 1.00 98.25 106 GLU A C 1
ATOM 888 O O . GLU A 1 106 ? -19.640 -13.006 31.112 1.00 98.25 106 GLU A O 1
ATOM 893 N N . ILE A 1 107 ? -19.514 -12.182 29.035 1.00 97.88 107 ILE A N 1
ATOM 894 C CA . ILE A 1 107 ? -20.810 -11.482 29.096 1.00 97.88 107 ILE A CA 1
ATOM 895 C C . ILE A 1 107 ? -21.965 -12.460 29.338 1.00 97.88 107 ILE A C 1
ATOM 897 O O . ILE A 1 107 ? -22.888 -12.146 30.090 1.00 97.88 107 ILE A O 1
ATOM 901 N N . LYS A 1 108 ? -21.946 -13.643 28.710 1.00 98.38 108 LYS A N 1
ATOM 902 C CA . LYS A 1 108 ? -22.983 -14.663 28.932 1.00 98.38 108 LYS A CA 1
ATOM 903 C C . LYS A 1 108 ? -22.974 -15.160 30.376 1.00 98.38 108 LYS A C 1
ATOM 905 O O . LYS A 1 108 ? -24.050 -15.279 30.960 1.00 98.38 108 LYS A O 1
ATOM 910 N N . LEU A 1 109 ? -21.792 -15.407 30.941 1.00 98.19 109 LEU A N 1
ATOM 911 C CA . LEU A 1 109 ? -21.640 -15.846 32.327 1.00 98.19 109 LEU A CA 1
ATOM 912 C C . LEU A 1 109 ? -22.151 -14.775 33.295 1.00 98.19 109 LEU A C 1
ATOM 914 O O . LEU A 1 109 ? -23.046 -15.060 34.088 1.00 98.19 109 LEU A O 1
ATOM 918 N N . LEU A 1 110 ? -21.690 -13.530 33.148 1.00 97.94 110 LEU A N 1
ATOM 919 C CA . LEU A 1 110 ? -22.150 -12.403 33.968 1.00 97.94 110 LEU A CA 1
ATOM 920 C C . LEU A 1 110 ? -23.663 -12.193 33.865 1.00 97.94 110 LEU A C 1
ATOM 922 O O . LEU A 1 110 ? -24.324 -11.905 34.857 1.00 97.94 110 LEU A O 1
ATOM 926 N N . LYS A 1 111 ? -24.246 -12.376 32.675 1.00 98.19 111 LYS A N 1
ATOM 927 C CA . LYS A 1 111 ? -25.698 -12.287 32.494 1.00 98.19 111 LYS A CA 1
ATOM 928 C C . LYS A 1 111 ? -26.438 -13.384 33.262 1.00 98.19 111 LYS A C 1
ATOM 930 O O . LYS A 1 111 ? -27.465 -13.088 33.863 1.00 98.19 111 LYS A O 1
ATOM 935 N N . SER A 1 112 ? -25.933 -14.620 33.251 1.00 97.56 112 SER A N 1
ATOM 936 C CA . SER A 1 112 ? -26.529 -15.718 34.026 1.00 97.56 112 SER A CA 1
ATOM 937 C C . SER A 1 112 ? -26.377 -15.525 35.536 1.00 97.56 112 SER A C 1
ATOM 939 O O . SER A 1 112 ? -27.320 -15.781 36.279 1.00 97.56 112 SER A O 1
ATOM 941 N N . GLU A 1 113 ? -25.237 -15.001 35.990 1.00 97.69 113 GLU A N 1
ATOM 942 C CA . GLU A 1 113 ? -25.005 -14.678 37.398 1.00 97.69 113 GLU A CA 1
ATOM 943 C C . GLU A 1 113 ? -25.924 -13.544 37.865 1.00 97.69 113 GLU A C 1
ATOM 945 O O . GLU A 1 113 ? -26.568 -13.663 38.902 1.00 97.69 113 GLU A O 1
ATOM 950 N N . ASN A 1 114 ? -26.080 -12.488 37.062 1.00 96.81 114 ASN A N 1
ATOM 951 C CA . ASN A 1 114 ? -26.996 -11.394 37.378 1.00 96.81 114 ASN A CA 1
ATOM 952 C C . ASN A 1 114 ? -28.457 -11.871 37.458 1.00 96.81 114 ASN A C 1
ATOM 954 O O . ASN A 1 114 ? -29.188 -11.452 38.348 1.00 96.81 114 ASN A O 1
ATOM 958 N N . GLN A 1 115 ? -28.875 -12.787 36.576 1.00 97.38 115 GLN A N 1
ATOM 959 C CA . GLN A 1 115 ? -30.205 -13.407 36.648 1.00 97.38 115 GLN A CA 1
ATOM 960 C C . GLN A 1 115 ? -30.391 -14.237 37.925 1.00 97.38 115 GLN A C 1
ATOM 962 O O . GLN A 1 115 ? -31.447 -14.165 38.550 1.00 97.38 115 GLN A O 1
ATOM 967 N N . LEU A 1 116 ? -29.369 -14.997 38.333 1.00 97.62 116 LEU A N 1
ATOM 968 C CA . LEU A 1 116 ? -29.398 -15.763 39.580 1.00 97.62 116 LEU A CA 1
ATOM 969 C C . LEU A 1 116 ? -29.484 -14.839 40.802 1.00 97.62 116 LEU A C 1
ATOM 971 O O . LEU A 1 116 ? -30.283 -15.087 41.701 1.00 97.62 116 LEU A O 1
ATOM 975 N N . LEU A 1 117 ? -28.698 -13.762 40.824 1.00 96.56 117 LEU A N 1
ATOM 976 C CA . LEU A 1 117 ? -28.724 -12.766 41.896 1.00 96.56 117 LEU A CA 1
ATOM 977 C C . LEU A 1 117 ? -30.071 -12.037 41.963 1.00 96.56 117 LEU A C 1
ATOM 979 O O . LEU A 1 117 ? -30.603 -11.846 43.054 1.00 96.56 117 LEU A O 1
ATOM 983 N N . GLU A 1 118 ? -30.656 -11.669 40.819 1.00 94.19 118 GLU A N 1
ATOM 984 C CA . GLU A 1 118 ? -32.006 -11.098 40.755 1.00 94.19 118 GLU A CA 1
ATOM 985 C C . GLU A 1 118 ? -33.046 -12.065 41.334 1.00 94.19 118 GLU A C 1
ATOM 987 O O . GLU A 1 118 ? -33.901 -11.648 42.119 1.00 94.19 118 GLU A O 1
ATOM 992 N N . GLN A 1 119 ? -32.949 -13.357 41.009 1.00 95.50 119 GLN A N 1
ATOM 993 C CA . GLN A 1 119 ? -33.830 -14.376 41.572 1.00 95.50 119 GLN A CA 1
ATOM 994 C C . GLN A 1 119 ? -33.650 -14.507 43.092 1.00 95.50 119 GLN A C 1
ATOM 996 O O . GLN A 1 119 ? -34.634 -14.446 43.826 1.00 95.50 119 GLN A O 1
ATOM 1001 N N . GLN A 1 120 ? -32.412 -14.618 43.580 1.00 94.88 120 GLN A N 1
ATOM 1002 C CA . GLN A 1 120 ? -32.115 -14.697 45.015 1.00 94.88 120 GLN A CA 1
ATOM 1003 C C . GLN A 1 120 ? -32.600 -13.456 45.775 1.00 94.88 120 GLN A C 1
ATOM 1005 O O . GLN A 1 120 ? -33.144 -13.569 46.873 1.00 94.88 120 GLN A O 1
ATOM 1010 N N . HIS A 1 121 ? -32.443 -12.268 45.187 1.00 90.25 121 HIS A N 1
ATOM 1011 C CA . HIS A 1 121 ? -32.973 -11.026 45.741 1.00 90.25 121 HIS A CA 1
ATOM 1012 C C . HIS A 1 121 ? -34.502 -11.084 45.867 1.00 90.25 121 HIS A C 1
ATOM 1014 O O . HIS A 1 121 ? -35.041 -10.747 46.920 1.00 90.25 121 HIS A O 1
ATOM 1020 N N . LEU A 1 122 ? -35.210 -11.551 44.834 1.00 91.44 122 LEU A N 1
ATOM 1021 C CA . LEU A 1 122 ? -36.668 -11.698 44.873 1.00 91.44 122 LEU A CA 1
ATOM 1022 C C . LEU A 1 122 ? -37.126 -12.722 45.920 1.00 91.44 122 LEU A C 1
ATOM 1024 O O . LEU A 1 122 ? -38.080 -12.450 46.647 1.00 91.44 122 LEU A O 1
ATOM 1028 N N . GLU A 1 123 ? -36.439 -13.860 46.037 1.00 93.81 123 GLU A N 1
ATOM 1029 C CA . GLU A 1 123 ? -36.716 -14.881 47.058 1.00 93.81 123 GLU A CA 1
ATOM 1030 C C . GLU A 1 123 ? -36.518 -14.325 48.475 1.00 93.81 123 GLU A C 1
ATOM 1032 O O . GLU A 1 123 ? -37.371 -14.504 49.345 1.00 93.81 123 GLU A O 1
ATOM 1037 N N . MET A 1 124 ? -35.433 -13.580 48.702 1.00 91.69 124 MET A N 1
ATOM 1038 C CA . MET A 1 124 ? -35.156 -12.945 49.990 1.00 91.69 124 MET A CA 1
ATOM 1039 C C . MET A 1 124 ? -36.196 -11.882 50.345 1.00 91.69 124 MET A C 1
ATOM 1041 O O . MET A 1 124 ? -36.660 -11.842 51.482 1.00 91.69 124 MET A O 1
ATOM 1045 N N . VAL A 1 125 ? -36.613 -11.061 49.376 1.00 89.94 125 VAL A N 1
ATOM 1046 C CA . VAL A 1 125 ? -37.691 -10.082 49.567 1.00 89.94 125 VAL A CA 1
ATOM 1047 C C . VAL A 1 125 ? -39.010 -10.785 49.886 1.00 89.94 125 VAL A C 1
ATOM 1049 O O . VAL A 1 125 ? -39.712 -10.357 50.799 1.00 89.94 125 VAL A O 1
ATOM 1052 N N . ALA A 1 126 ? -39.332 -11.888 49.206 1.00 90.50 126 ALA A N 1
ATOM 1053 C CA . ALA A 1 126 ? -40.557 -12.649 49.453 1.00 90.50 126 ALA A CA 1
ATOM 1054 C C . ALA A 1 126 ? -40.634 -13.237 50.877 1.00 90.50 126 ALA A C 1
ATOM 1056 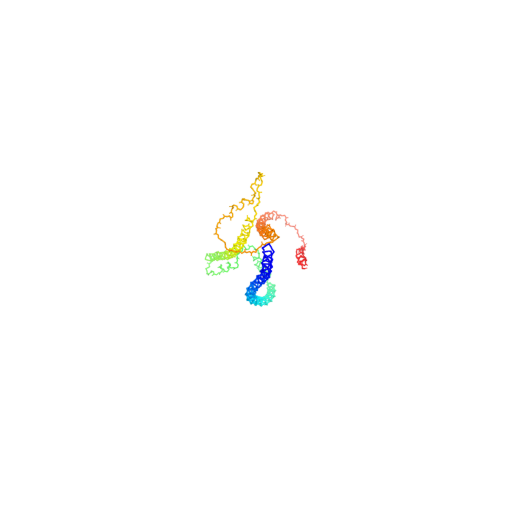O O . ALA A 1 126 ? -41.735 -13.403 51.398 1.00 90.50 126 ALA A O 1
ATOM 1057 N N . MET A 1 127 ? -39.493 -13.504 51.524 1.00 91.56 127 MET A N 1
ATOM 1058 C CA . MET A 1 127 ? -39.429 -13.984 52.914 1.00 91.56 127 MET A CA 1
ATOM 1059 C C . MET A 1 127 ? -39.637 -12.887 53.979 1.00 91.56 127 MET A C 1
ATOM 1061 O O . MET A 1 127 ? -39.792 -13.214 55.155 1.00 91.56 127 MET A O 1
ATOM 1065 N N . LEU A 1 128 ? -39.633 -11.601 53.608 1.00 90.94 128 LEU A N 1
ATOM 1066 C CA . LEU A 1 128 ? -39.845 -10.483 54.540 1.00 90.94 128 LEU A CA 1
ATOM 1067 C C . LEU A 1 128 ? -41.336 -10.254 54.857 1.00 90.94 128 LEU A C 1
ATOM 1069 O O . LEU A 1 128 ? -42.211 -10.619 54.075 1.00 90.94 128 LEU A O 1
ATOM 1073 N N . ASP A 1 129 ? -41.629 -9.572 55.973 1.00 89.00 129 ASP A N 1
ATOM 1074 C CA . ASP A 1 129 ? -42.982 -9.077 56.289 1.00 89.00 129 ASP A CA 1
ATOM 1075 C C . ASP A 1 129 ? -43.463 -8.072 55.223 1.00 89.00 129 ASP A C 1
ATOM 1077 O O . ASP A 1 129 ? -42.684 -7.283 54.689 1.00 89.00 129 ASP A O 1
ATOM 1081 N N . VAL A 1 130 ? -44.770 -8.032 54.957 1.00 86.81 130 VAL A N 1
ATOM 1082 C CA . VAL A 1 130 ? -45.440 -7.148 53.991 1.00 86.81 130 VAL A CA 1
ATOM 1083 C C . VAL A 1 130 ? -45.088 -5.672 54.215 1.00 86.81 130 VAL A C 1
ATOM 1085 O O . VAL A 1 130 ? -44.924 -4.923 53.250 1.00 86.81 130 VAL A O 1
ATOM 1088 N N . LYS A 1 131 ? -44.915 -5.229 55.470 1.00 87.69 131 LYS A N 1
ATOM 1089 C CA . LYS A 1 131 ? -44.469 -3.852 55.764 1.00 87.69 131 LYS A CA 1
ATOM 1090 C C . LYS A 1 131 ? -43.023 -3.600 55.325 1.00 87.69 131 LYS A C 1
ATOM 1092 O O . LYS A 1 131 ? -42.721 -2.524 54.813 1.00 87.69 131 LYS A O 1
ATOM 1097 N N . GLN A 1 132 ? -42.144 -4.585 55.502 1.00 84.88 132 GLN A N 1
ATOM 1098 C CA . GLN A 1 132 ? -40.735 -4.517 55.106 1.00 84.88 132 GLN A CA 1
ATOM 1099 C C . GLN A 1 132 ? -40.568 -4.646 53.586 1.00 84.88 132 GLN A C 1
ATOM 1101 O O . GLN A 1 132 ? -39.793 -3.897 52.998 1.00 84.88 132 GLN A O 1
ATOM 1106 N N . GLN A 1 133 ? -41.347 -5.512 52.931 1.00 84.81 133 GLN A N 1
ATOM 1107 C CA . GLN A 1 133 ? -41.393 -5.620 51.469 1.00 84.81 133 GLN A CA 1
ATOM 1108 C C . GLN A 1 133 ? -41.757 -4.286 50.812 1.00 84.81 133 GLN A C 1
ATOM 1110 O O . GLN A 1 133 ? -41.113 -3.876 49.846 1.00 84.81 133 GLN A O 1
ATOM 1115 N N . LYS A 1 134 ? -42.752 -3.583 51.368 1.00 83.12 134 LYS A N 1
ATOM 1116 C CA . LYS A 1 134 ? -43.187 -2.271 50.878 1.00 83.12 134 LYS A CA 1
ATOM 1117 C C . LYS A 1 134 ? -42.074 -1.226 50.996 1.00 83.12 134 LYS A C 1
ATOM 1119 O O . LYS A 1 134 ? -41.784 -0.539 50.027 1.00 83.12 134 LYS A O 1
ATOM 1124 N N . LEU A 1 135 ? -41.361 -1.203 52.126 1.00 82.19 135 LEU A N 1
ATOM 1125 C CA . LEU A 1 135 ? -40.201 -0.327 52.329 1.00 82.19 135 LEU A CA 1
ATOM 1126 C C . LEU A 1 135 ? -39.066 -0.601 51.320 1.00 82.19 135 LEU A C 1
ATOM 1128 O O . LEU A 1 135 ? -38.425 0.333 50.839 1.00 82.19 135 LEU A O 1
ATOM 1132 N N . VAL A 1 136 ? -38.800 -1.870 50.990 1.00 80.81 136 VAL A N 1
ATOM 1133 C CA . VAL A 1 136 ? -37.775 -2.253 50.001 1.00 80.81 136 VAL A CA 1
ATOM 1134 C C . VAL A 1 136 ? -38.200 -1.858 48.582 1.00 80.81 136 VAL A C 1
ATOM 1136 O O . VAL A 1 136 ? -37.403 -1.271 47.851 1.00 80.81 136 VAL A O 1
ATOM 1139 N N . GLN A 1 137 ? -39.454 -2.111 48.194 1.00 79.19 137 GLN A N 1
ATOM 1140 C CA . GLN A 1 137 ? -39.984 -1.697 46.888 1.00 79.19 137 GLN A CA 1
ATOM 1141 C C . GLN A 1 137 ? -39.998 -0.175 46.721 1.00 79.19 137 GLN A C 1
ATOM 1143 O O . GLN A 1 137 ? -39.601 0.317 45.662 1.00 79.19 137 GLN A O 1
ATOM 1148 N N . ASP A 1 138 ? -40.379 0.562 47.765 1.00 75.25 138 ASP A N 1
ATOM 1149 C CA . ASP A 1 138 ? -40.398 2.023 47.753 1.00 75.25 138 ASP A CA 1
ATOM 1150 C C . ASP A 1 138 ? -38.975 2.580 47.539 1.00 75.25 138 ASP A C 1
ATOM 1152 O O . ASP A 1 138 ? -38.765 3.415 46.657 1.00 75.25 138 ASP A O 1
ATOM 1156 N N . ASN A 1 139 ? -37.962 2.043 48.236 1.00 71.00 139 ASN A N 1
ATOM 1157 C CA . ASN A 1 139 ? -36.555 2.431 48.047 1.00 71.00 139 ASN A CA 1
ATOM 1158 C C . ASN A 1 139 ? -36.003 2.084 46.650 1.00 71.00 139 ASN A C 1
ATOM 1160 O O . ASN A 1 139 ? -35.259 2.873 46.063 1.00 71.00 139 ASN A O 1
ATOM 1164 N N . ILE A 1 140 ? -36.375 0.932 46.082 1.00 68.12 140 ILE A N 1
ATOM 1165 C CA . ILE A 1 140 ? -35.966 0.547 44.720 1.00 68.12 140 ILE A CA 1
ATOM 1166 C C . ILE A 1 140 ? -36.631 1.460 43.677 1.00 68.12 140 ILE A C 1
ATOM 1168 O O . ILE A 1 140 ? -35.984 1.857 42.706 1.00 68.12 140 ILE A O 1
ATOM 1172 N N . CYS A 1 141 ? -37.896 1.843 43.869 1.00 55.97 141 CYS A N 1
ATOM 1173 C CA . CYS A 1 141 ? -38.611 2.750 42.968 1.00 55.97 141 CYS A CA 1
ATOM 1174 C C . CYS A 1 141 ? -38.022 4.172 42.988 1.00 55.97 141 CYS A C 1
ATOM 1176 O O . CYS A 1 141 ? -37.861 4.787 41.932 1.00 55.97 141 CYS A O 1
ATOM 1178 N N . LEU A 1 142 ? -37.604 4.652 44.164 1.00 51.22 142 LEU A N 1
ATOM 1179 C CA . LEU A 1 142 ? -36.903 5.930 44.350 1.00 51.22 142 LEU A CA 1
ATOM 1180 C C . LEU A 1 142 ? -35.591 6.026 43.551 1.00 51.22 142 LEU A C 1
ATOM 1182 O O . LEU A 1 142 ? -35.228 7.109 43.102 1.00 51.22 142 LEU A O 1
ATOM 1186 N N . SER A 1 143 ? -34.912 4.903 43.294 1.00 48.94 143 SER A N 1
ATOM 1187 C CA . SER A 1 143 ? -33.717 4.883 42.433 1.00 48.94 143 SER A CA 1
ATOM 1188 C C . SER A 1 143 ? -34.021 5.042 40.931 1.00 48.94 143 SER A C 1
ATOM 1190 O O . SER A 1 143 ? -33.130 5.396 40.161 1.00 48.94 143 SER A O 1
ATOM 1192 N N . LYS A 1 144 ? -35.273 4.803 40.503 1.00 48.00 144 LYS A N 1
ATOM 1193 C CA . LYS A 1 144 ? -35.714 4.869 39.096 1.00 48.00 144 LYS A CA 1
ATOM 1194 C C . LYS A 1 144 ? -36.506 6.134 38.754 1.00 48.00 144 LYS A C 1
ATOM 1196 O O . LYS A 1 144 ? -36.541 6.513 37.585 1.00 48.00 144 LYS A O 1
ATOM 1201 N N . SER A 1 145 ? -37.129 6.800 39.729 1.00 38.09 145 SER A N 1
ATOM 1202 C CA . SER A 1 145 ? -37.908 8.021 39.492 1.00 38.09 145 SER A CA 1
ATOM 1203 C C . SER A 1 145 ? -37.202 9.269 40.032 1.00 38.09 145 SER A C 1
ATOM 1205 O O . SER A 1 145 ? -37.267 9.570 41.219 1.00 38.09 145 SER A O 1
ATOM 1207 N N . GLY A 1 146 ? -36.596 10.049 39.135 1.00 42.47 146 GLY A N 1
ATOM 1208 C CA . GLY A 1 146 ? -36.487 11.500 39.320 1.00 42.47 146 GLY A CA 1
ATOM 1209 C C . GLY A 1 146 ? -35.424 12.030 40.284 1.00 42.47 146 GLY A C 1
ATOM 1210 O O . GLY A 1 146 ? -35.544 13.175 40.711 1.00 42.47 146 GLY A O 1
ATOM 1211 N N . VAL A 1 147 ? -34.363 11.280 40.591 1.00 39.03 147 VAL A N 1
ATOM 1212 C CA . VAL A 1 147 ? -33.140 11.919 41.098 1.00 39.03 147 VAL A CA 1
ATOM 1213 C C . VAL A 1 147 ? -32.506 12.633 39.908 1.00 39.03 147 VAL A C 1
ATOM 1215 O O . VAL A 1 147 ? -32.023 11.981 38.986 1.00 39.03 147 VAL A O 1
ATOM 1218 N N . THR A 1 148 ? -32.545 13.968 39.890 1.00 47.47 148 THR A N 1
ATOM 1219 C CA . THR A 1 148 ? -31.649 14.786 39.057 1.00 47.47 148 THR A CA 1
ATOM 1220 C C . THR A 1 148 ? -30.260 14.179 39.144 1.00 47.47 148 THR A C 1
ATOM 1222 O O . THR A 1 148 ? -29.718 14.192 40.242 1.00 47.47 148 THR A O 1
ATOM 1225 N N . GLU A 1 149 ? -29.772 13.600 38.041 1.00 44.00 149 GLU A N 1
ATOM 1226 C CA . GLU A 1 149 ? -28.598 12.722 37.932 1.00 44.00 149 GLU A CA 1
ATOM 1227 C C . GLU A 1 149 ? -27.478 13.089 38.915 1.00 44.00 149 GLU A C 1
ATOM 1229 O O . GLU A 1 149 ? -26.539 13.810 38.576 1.00 44.00 149 GLU A O 1
ATOM 1234 N N . VAL A 1 150 ? -27.573 12.593 40.150 1.00 56.03 150 VAL A N 1
ATOM 1235 C CA . VAL A 1 150 ? -26.433 12.561 41.050 1.00 56.03 150 VAL A CA 1
ATOM 1236 C C . VAL A 1 150 ? -25.720 11.291 40.645 1.00 56.03 150 VAL A C 1
ATOM 1238 O O . VAL A 1 150 ? -26.173 10.184 40.940 1.00 56.03 150 VAL A O 1
ATOM 1241 N N . THR A 1 151 ? -24.665 11.449 39.854 1.00 70.25 151 THR A N 1
ATOM 1242 C CA . THR A 1 151 ? -23.891 10.308 39.362 1.00 70.25 151 THR A CA 1
ATOM 1243 C C . THR A 1 151 ? -23.414 9.475 40.553 1.00 70.25 151 THR A C 1
ATOM 1245 O O . THR A 1 151 ? -23.125 10.007 41.626 1.00 70.25 151 THR A O 1
ATOM 1248 N N . SER A 1 152 ? -23.309 8.155 40.392 1.00 72.81 152 SER A N 1
ATOM 1249 C CA . SER A 1 152 ? -22.812 7.255 41.450 1.00 72.81 152 SER A CA 1
ATOM 1250 C C . SER A 1 152 ? -21.469 7.720 42.031 1.00 72.81 152 SER A C 1
ATOM 1252 O O . SER A 1 152 ? -21.202 7.555 43.220 1.00 72.81 152 SER A O 1
ATOM 1254 N N . LEU A 1 153 ? -20.656 8.387 41.207 1.00 74.44 153 LEU A N 1
ATOM 1255 C CA . LEU A 1 153 ? -19.427 9.048 41.620 1.00 74.44 153 LEU A CA 1
ATOM 1256 C C . LEU A 1 153 ? -19.662 10.272 42.520 1.00 74.44 153 LEU A C 1
ATOM 1258 O O . LEU A 1 153 ? -18.938 10.439 43.494 1.00 74.44 153 LEU A O 1
ATOM 1262 N N . GLU A 1 154 ? -20.642 11.127 42.227 1.00 77.25 154 GLU A N 1
ATOM 1263 C CA . GLU A 1 154 ? -20.994 12.260 43.091 1.00 77.25 154 GLU A CA 1
ATOM 1264 C C . GLU A 1 154 ? -21.480 11.773 44.463 1.00 77.25 154 GLU A C 1
ATOM 1266 O O . GLU A 1 154 ? -21.044 12.315 45.475 1.00 77.25 154 GLU A O 1
ATOM 1271 N N . LEU A 1 155 ? -22.277 10.700 44.525 1.00 80.00 155 LEU A N 1
ATOM 1272 C CA . LEU A 1 155 ? -22.680 10.078 45.796 1.00 80.00 155 LEU A CA 1
ATOM 1273 C C . LEU A 1 155 ? -21.485 9.495 46.566 1.00 80.00 155 LEU A C 1
ATOM 1275 O O . LEU A 1 155 ? -21.379 9.697 47.775 1.00 80.00 155 LEU A O 1
ATOM 1279 N N . ALA A 1 156 ? -20.552 8.836 45.873 1.00 82.56 156 ALA A N 1
ATOM 1280 C CA . ALA A 1 156 ? -19.331 8.310 46.484 1.00 82.56 156 ALA A CA 1
ATOM 1281 C C . ALA A 1 156 ? -18.439 9.427 47.056 1.00 82.56 156 ALA A C 1
ATOM 1283 O O . ALA A 1 156 ? -17.897 9.293 48.151 1.00 82.56 156 ALA A O 1
ATOM 1284 N N . VAL A 1 157 ? -18.315 10.554 46.346 1.00 84.31 157 VAL A N 1
ATOM 1285 C CA . VAL A 1 157 ? -17.546 11.716 46.817 1.00 84.31 157 VAL A CA 1
ATOM 1286 C C . VAL A 1 157 ? -18.243 12.402 47.991 1.00 84.31 157 VAL A C 1
ATOM 1288 O O . VAL A 1 157 ? -17.572 12.837 48.927 1.00 84.31 157 VAL A O 1
ATOM 1291 N N . LEU A 1 158 ? -19.578 12.464 47.982 1.00 83.06 158 LEU A N 1
ATOM 1292 C CA . LEU A 1 158 ? -20.343 13.018 49.096 1.00 83.06 158 LEU A CA 1
ATOM 1293 C C . LEU A 1 158 ? -20.205 12.169 50.374 1.00 83.06 158 LEU A C 1
ATOM 1295 O O . LEU A 1 158 ? -20.112 12.734 51.462 1.00 83.06 158 LEU A O 1
ATOM 1299 N N . GLY A 1 159 ? -20.137 10.841 50.239 1.00 81.50 159 GLY A N 1
ATOM 1300 C CA . GLY A 1 159 ? -19.988 9.894 51.352 1.00 81.50 159 GLY A CA 1
ATOM 1301 C C . GLY A 1 159 ? -18.562 9.726 51.894 1.00 81.50 159 GLY A C 1
ATOM 1302 O O . GLY A 1 159 ? -18.386 9.148 52.961 1.00 81.50 159 GLY A O 1
ATOM 1303 N N . ALA A 1 160 ? -17.541 10.235 51.199 1.00 85.38 160 ALA A N 1
ATOM 1304 C CA . ALA A 1 160 ? -16.140 10.117 51.618 1.00 85.38 160 ALA A CA 1
ATOM 1305 C C . ALA A 1 160 ? -15.709 11.163 52.671 1.00 85.38 160 ALA A C 1
ATOM 1307 O O . ALA A 1 160 ? -14.623 11.055 53.242 1.00 85.38 160 ALA A O 1
ATOM 1308 N N . CYS A 1 161 ? -16.528 12.192 52.927 1.00 84.75 161 CYS A N 1
ATOM 1309 C CA . CYS A 1 161 ? -16.252 13.201 53.956 1.00 84.75 161 CYS A CA 1
ATOM 1310 C C . CYS A 1 161 ? -16.521 12.626 55.353 1.00 84.75 161 CYS A C 1
ATOM 1312 O O . CYS A 1 161 ? -17.648 12.256 55.658 1.00 84.75 161 CYS A O 1
ATOM 1314 N N . ALA A 1 162 ? -15.517 12.637 56.234 1.00 82.50 162 ALA A N 1
ATOM 1315 C CA . ALA A 1 162 ? -15.672 12.236 57.638 1.00 82.50 162 ALA A CA 1
ATOM 1316 C C . ALA A 1 162 ? -16.326 13.318 58.527 1.00 82.50 162 ALA A C 1
ATOM 1318 O O . ALA A 1 162 ? -16.487 13.123 59.731 1.00 82.50 162 ALA A O 1
ATOM 1319 N N . CYS A 1 163 ? -16.663 14.488 57.974 1.00 85.88 163 CYS A N 1
ATOM 1320 C CA . CYS A 1 163 ? -17.322 15.546 58.731 1.00 85.88 163 CYS A CA 1
ATOM 1321 C C . CYS A 1 163 ? -18.820 15.254 58.850 1.00 85.88 163 CYS A C 1
ATOM 1323 O O . CYS A 1 163 ? -19.517 15.124 57.843 1.00 85.88 163 CYS A O 1
ATOM 1325 N N . ASN A 1 164 ? -19.329 15.254 60.078 1.00 71.94 164 ASN A N 1
ATOM 1326 C CA . ASN A 1 164 ? -20.757 15.123 60.336 1.00 71.94 164 ASN A CA 1
ATOM 1327 C C . ASN A 1 164 ? -21.447 16.464 60.062 1.00 71.94 164 ASN A C 1
ATOM 1329 O O . ASN A 1 164 ? -21.199 17.452 60.755 1.00 71.94 164 ASN A O 1
ATOM 1333 N N . GLY A 1 165 ? -22.287 16.514 59.028 1.00 67.31 165 GLY A N 1
ATOM 1334 C CA . GLY A 1 165 ? -23.185 17.644 58.810 1.00 67.31 165 GLY A CA 1
ATOM 1335 C C . GLY A 1 165 ? -24.373 17.597 59.781 1.00 67.31 165 GLY A C 1
ATOM 1336 O O . GLY A 1 165 ? -24.778 16.505 60.191 1.00 67.31 165 GLY A O 1
ATOM 1337 N N . PRO A 1 166 ? -24.950 18.750 60.161 1.00 66.12 166 PRO A N 1
ATOM 1338 C CA . PRO A 1 166 ? -26.210 18.760 60.894 1.00 66.12 166 PRO A CA 1
ATOM 1339 C C . PRO A 1 166 ? -27.318 18.120 60.036 1.00 66.12 166 PRO A C 1
ATOM 1341 O O . PRO A 1 166 ? -27.398 18.359 58.831 1.00 66.12 166 PRO A O 1
ATOM 1344 N N . GLU A 1 167 ? -28.145 17.280 60.666 1.00 69.50 167 GLU A N 1
ATOM 1345 C CA . GLU A 1 167 ? -29.385 16.713 60.097 1.00 69.50 167 GLU A CA 1
ATOM 1346 C C . GLU A 1 167 ? -29.228 15.850 58.826 1.00 69.50 167 GLU A C 1
ATOM 1348 O O . GLU A 1 167 ? -30.124 15.787 57.989 1.00 69.50 167 GLU A O 1
ATOM 1353 N N . GLY A 1 168 ? -28.101 15.147 58.663 1.00 68.62 168 GLY A N 1
ATOM 1354 C CA . GLY A 1 168 ? -27.930 14.196 57.550 1.00 68.62 168 GLY A CA 1
ATOM 1355 C C . GLY A 1 168 ? -27.673 14.851 56.186 1.00 68.62 168 GLY A C 1
ATOM 1356 O O . GLY A 1 168 ? -27.663 14.170 55.161 1.00 68.62 168 GLY A O 1
ATOM 1357 N N . VAL A 1 169 ? -27.419 16.163 56.157 1.00 77.06 169 VAL A N 1
ATOM 1358 C CA . VAL A 1 169 ? -27.006 16.887 54.949 1.00 77.06 169 VAL A CA 1
ATOM 1359 C C . VAL A 1 169 ? -25.488 16.740 54.748 1.00 77.06 169 VAL A C 1
ATOM 1361 O O . VAL A 1 169 ? -24.731 16.922 55.705 1.00 77.06 169 VAL A O 1
ATOM 1364 N N . PRO A 1 170 ? -24.995 16.478 53.517 1.00 80.00 170 PRO A N 1
ATOM 1365 C CA . PRO A 1 170 ? -23.561 16.395 53.253 1.00 80.00 170 PRO A CA 1
ATOM 1366 C C . PRO A 1 170 ? -22.811 17.665 53.676 1.00 80.00 170 PRO A C 1
ATOM 1368 O O . PRO A 1 170 ? -23.250 18.787 53.391 1.00 80.00 170 PRO A O 1
ATOM 1371 N N . CYS A 1 171 ? -21.658 17.472 54.323 1.00 86.56 171 CYS A N 1
ATOM 1372 C CA . CYS A 1 171 ? -20.773 18.528 54.811 1.00 86.56 171 CYS A CA 1
ATOM 1373 C C . CYS A 1 171 ? -20.384 19.505 53.667 1.00 86.56 171 CYS A C 1
ATOM 1375 O O . CYS A 1 171 ? -20.329 19.123 52.494 1.00 86.56 171 CYS A O 1
ATOM 1377 N N . ALA A 1 172 ? -20.062 20.769 53.971 1.00 84.81 172 ALA A N 1
ATOM 1378 C CA . ALA A 1 172 ? -19.633 21.730 52.941 1.00 84.81 172 ALA A CA 1
ATOM 1379 C C . ALA A 1 172 ? -18.391 21.245 52.160 1.00 84.81 172 ALA A C 1
ATOM 1381 O O . ALA A 1 172 ? -18.306 21.431 50.945 1.00 84.81 172 ALA A O 1
ATOM 1382 N N . CYS A 1 173 ? -17.475 20.538 52.832 1.00 86.88 173 CYS A N 1
ATOM 1383 C CA . CYS A 1 173 ? -16.299 19.927 52.210 1.00 86.88 173 CYS A CA 1
ATOM 1384 C C . CYS A 1 173 ? -16.681 18.846 51.182 1.00 86.88 173 CYS A C 1
ATOM 1386 O O . CYS A 1 173 ? -16.075 18.774 50.116 1.00 86.88 173 CYS A O 1
ATOM 1388 N N . ALA A 1 174 ? -17.716 18.051 51.459 1.00 87.06 174 ALA A N 1
ATOM 1389 C CA . ALA A 1 174 ? -18.234 16.997 50.592 1.00 87.06 174 ALA A CA 1
ATOM 1390 C C . ALA A 1 174 ? -18.865 17.605 49.343 1.00 87.06 174 ALA A C 1
ATOM 1392 O O . ALA A 1 174 ? -18.556 17.193 48.229 1.00 87.06 174 ALA A O 1
ATOM 1393 N N . LYS A 1 175 ? -19.698 18.637 49.525 1.00 85.62 175 LYS A N 1
ATOM 1394 C CA . LYS A 1 175 ? -20.343 19.361 48.421 1.00 85.62 175 LYS A CA 1
ATOM 1395 C C . LYS A 1 175 ? -19.314 20.010 47.498 1.00 85.62 175 LYS A C 1
ATOM 1397 O O . LYS A 1 175 ? -19.409 19.862 46.283 1.00 85.62 175 LYS A O 1
ATOM 1402 N N . MET A 1 176 ? -18.302 20.667 48.067 1.00 87.19 176 MET A N 1
ATOM 1403 C CA . MET A 1 176 ? -17.209 21.263 47.296 1.00 87.19 176 MET A CA 1
ATOM 1404 C C . MET A 1 176 ? -16.380 20.196 46.569 1.00 87.19 176 MET A C 1
ATOM 1406 O O . MET A 1 176 ? -16.044 20.363 45.398 1.00 87.19 176 MET A O 1
ATOM 1410 N N . SER A 1 177 ? -16.097 19.068 47.223 1.00 86.62 177 SER A N 1
ATOM 1411 C CA . SER A 1 177 ? -15.355 17.954 46.618 1.00 86.62 177 SER A CA 1
ATOM 1412 C C . SER A 1 177 ? -16.136 17.309 45.471 1.00 86.62 177 SER A C 1
ATOM 1414 O O . SER A 1 177 ? -15.572 17.026 44.419 1.00 86.62 177 SER A O 1
ATOM 1416 N N . ALA A 1 178 ? -17.450 17.129 45.625 1.00 87.12 178 ALA A N 1
ATOM 1417 C CA . ALA A 1 178 ? -18.312 16.601 44.573 1.00 87.12 178 ALA A CA 1
ATOM 1418 C C . ALA A 1 178 ? -18.400 17.572 43.384 1.00 87.12 178 ALA A C 1
ATOM 1420 O O . ALA A 1 178 ? -18.230 17.156 42.239 1.00 87.12 178 ALA A O 1
ATOM 1421 N N . ALA A 1 179 ? -18.564 18.872 43.648 1.00 84.75 179 ALA A N 1
ATOM 1422 C CA . ALA A 1 179 ? -18.607 19.907 42.615 1.00 84.75 179 ALA A CA 1
ATOM 1423 C C . ALA A 1 179 ? -17.285 20.017 41.836 1.00 84.75 179 ALA A C 1
ATOM 1425 O O . ALA A 1 179 ? -17.285 20.013 40.606 1.00 84.75 179 ALA A O 1
ATOM 1426 N N . THR A 1 180 ? -16.149 20.049 42.534 1.00 85.75 180 THR A N 1
ATOM 1427 C CA . THR A 1 180 ? -14.818 20.086 41.902 1.00 85.75 180 THR A CA 1
ATOM 1428 C C . THR A 1 180 ? -14.522 18.807 41.123 1.00 85.75 180 THR A C 1
ATOM 1430 O O . THR A 1 180 ? -13.970 18.867 40.024 1.00 85.75 180 THR A O 1
ATOM 1433 N N . ARG A 1 181 ? -14.943 17.638 41.622 1.00 86.50 181 ARG A N 1
ATOM 1434 C CA . ARG A 1 181 ? -14.804 16.368 40.898 1.00 86.50 181 ARG A CA 1
ATOM 1435 C C . ARG A 1 181 ? -15.654 16.330 39.629 1.00 86.50 181 ARG A C 1
ATOM 1437 O O . ARG A 1 181 ? -15.164 15.853 38.605 1.00 86.50 181 ARG A O 1
ATOM 1444 N N . LYS A 1 182 ? -16.878 16.864 39.678 1.00 85.12 182 LYS A N 1
ATOM 1445 C CA . LYS A 1 182 ? -17.753 17.035 38.510 1.00 85.12 182 LYS A CA 1
ATOM 1446 C C . LYS A 1 182 ? -17.098 17.932 37.458 1.00 85.12 182 LYS A C 1
ATOM 1448 O O . LYS A 1 182 ? -16.993 17.533 36.302 1.00 85.12 182 LYS A O 1
ATOM 1453 N N . GLN A 1 183 ? -16.580 19.090 37.871 1.00 84.88 183 GLN A N 1
ATOM 1454 C CA . GLN A 1 183 ? -15.869 20.018 36.984 1.00 84.88 183 GLN A CA 1
ATOM 1455 C C . GLN A 1 183 ? -14.617 19.386 36.362 1.00 84.88 183 GLN A C 1
ATOM 1457 O O . GLN A 1 183 ? -14.378 19.535 35.168 1.00 84.88 183 GLN A O 1
ATOM 1462 N N . LEU A 1 184 ? -13.835 18.627 37.135 1.00 85.00 184 LEU A N 1
ATOM 1463 C CA . LEU A 1 184 ? -12.641 17.941 36.633 1.00 85.00 184 LEU A CA 1
ATOM 1464 C C . LEU A 1 184 ? -12.992 16.905 35.560 1.00 85.00 184 LEU A C 1
ATOM 1466 O O . LEU A 1 184 ? -12.284 16.790 34.562 1.00 85.00 184 LEU A O 1
ATOM 1470 N N . LEU A 1 185 ? -14.085 16.160 35.738 1.00 84.00 185 LEU A N 1
ATOM 1471 C CA . LEU A 1 185 ? -14.549 15.212 34.727 1.00 84.00 185 LEU A CA 1
ATOM 1472 C C . LEU A 1 185 ? -15.032 15.898 33.452 1.00 84.00 185 LEU A C 1
ATOM 1474 O O . LEU A 1 185 ? -14.674 15.440 32.369 1.00 84.00 185 LEU A O 1
ATOM 1478 N N . GLN A 1 186 ? -15.782 16.994 33.576 1.00 85.75 186 GLN A N 1
ATOM 1479 C CA . GLN A 1 186 ? -16.203 17.800 32.428 1.00 85.75 186 GLN A CA 1
ATOM 1480 C C . GLN A 1 186 ? -14.987 18.317 31.652 1.00 85.75 186 GLN A C 1
ATOM 1482 O O . GLN A 1 186 ? -14.867 18.052 30.460 1.00 85.75 186 GLN A O 1
ATOM 1487 N N . LEU A 1 187 ? -14.020 18.924 32.346 1.00 87.38 187 LEU A N 1
ATOM 1488 C CA . LEU A 1 187 ? -12.770 19.397 31.742 1.00 87.38 187 LEU A CA 1
ATOM 1489 C C . LEU A 1 187 ? -11.970 18.266 31.088 1.00 87.38 187 LEU A C 1
ATOM 1491 O O . LEU A 1 187 ? -11.382 18.456 30.028 1.00 87.38 187 LEU A O 1
ATOM 1495 N N . LYS A 1 188 ? -11.947 17.071 31.688 1.00 86.94 188 LYS A N 1
ATOM 1496 C CA . LYS A 1 188 ? -11.277 15.905 31.099 1.00 86.94 188 LYS A CA 1
ATOM 1497 C C . LYS A 1 188 ? -11.967 15.449 29.811 1.00 86.94 188 LYS A C 1
ATOM 1499 O O . LYS A 1 188 ? -11.286 15.105 28.850 1.00 86.94 188 LYS A O 1
ATOM 1504 N N . GLN A 1 189 ? -13.297 15.451 29.780 1.00 89.38 189 GLN A N 1
ATOM 1505 C CA . GLN A 1 189 ? -14.066 15.093 28.591 1.00 89.38 189 GLN A CA 1
ATOM 1506 C C . GLN A 1 189 ? -13.882 16.124 27.470 1.00 89.38 189 GLN A C 1
ATOM 1508 O O . GLN A 1 189 ? -13.646 15.741 26.325 1.00 89.38 189 GLN A O 1
ATOM 1513 N N . GLU A 1 190 ? -13.919 17.416 27.803 1.00 89.56 190 GLU A N 1
ATOM 1514 C CA . GLU A 1 190 ? -13.618 18.507 26.871 1.00 89.56 190 GLU A CA 1
ATOM 1515 C C . GLU A 1 190 ? -12.186 18.409 26.337 1.00 89.56 190 GLU A C 1
ATOM 1517 O O . GLU A 1 190 ? -11.967 18.539 25.135 1.00 89.56 190 GLU A O 1
ATOM 1522 N N . PHE A 1 191 ? -11.213 18.103 27.198 1.00 89.50 191 PHE A N 1
ATOM 1523 C CA . PHE A 1 191 ? -9.822 17.910 26.797 1.00 89.50 191 PHE A CA 1
ATOM 1524 C C . PHE A 1 191 ? -9.658 16.756 25.802 1.00 89.50 191 PHE A C 1
ATOM 1526 O O . PHE A 1 191 ? -8.989 16.922 24.784 1.00 89.50 191 PHE A O 1
ATOM 1533 N N . GLU A 1 192 ? -10.284 15.603 26.051 1.00 91.81 192 GLU A N 1
ATOM 1534 C CA . GLU A 1 192 ? -10.246 14.469 25.117 1.00 91.81 192 GLU A CA 1
ATOM 1535 C C . GLU A 1 192 ? -10.920 14.803 23.780 1.00 91.81 192 GLU A C 1
ATOM 1537 O O . GLU A 1 192 ? -10.427 14.419 22.719 1.00 91.81 192 GLU A O 1
ATOM 1542 N N . LEU A 1 193 ? -12.020 15.560 23.802 1.00 90.00 193 LEU A N 1
ATOM 1543 C CA . LEU A 1 193 ? -12.695 16.006 22.583 1.00 90.00 193 LEU A CA 1
ATOM 1544 C C . LEU A 1 193 ? -11.822 16.986 21.784 1.00 90.00 193 LEU A C 1
ATOM 1546 O O . LEU A 1 193 ? -11.662 16.830 20.574 1.00 90.00 193 LEU A O 1
ATOM 1550 N N . MET A 1 194 ? -11.183 17.939 22.464 1.00 91.44 194 MET A N 1
ATOM 1551 C CA . MET A 1 194 ? -10.224 18.861 21.852 1.00 91.44 194 MET A CA 1
ATOM 1552 C C . MET A 1 194 ? -8.997 18.136 21.301 1.00 91.44 194 MET A C 1
ATOM 1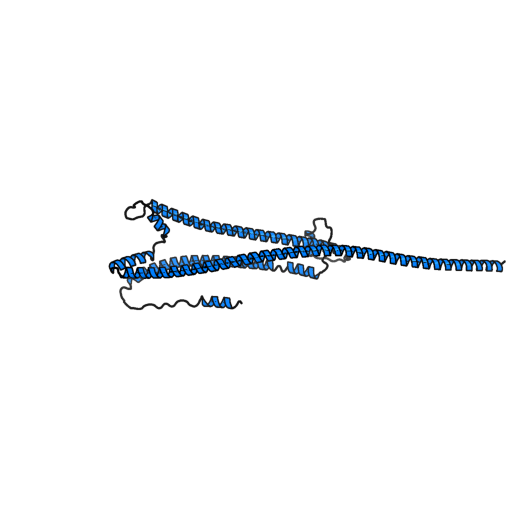554 O O . MET A 1 194 ? -8.498 18.489 20.232 1.00 91.44 194 MET A O 1
ATOM 1558 N N . LYS A 1 195 ? -8.516 17.101 21.994 1.00 92.81 195 LYS A N 1
ATOM 1559 C CA . LYS A 1 195 ? -7.407 16.264 21.534 1.00 92.81 195 LYS A CA 1
ATOM 1560 C C . LYS A 1 195 ? -7.762 15.536 20.235 1.00 92.81 195 LYS A C 1
ATOM 1562 O O . LYS A 1 195 ? -6.986 15.616 19.286 1.00 92.81 195 LYS A O 1
ATOM 1567 N N . LYS A 1 196 ? -8.945 14.918 20.159 1.00 92.00 196 LYS A N 1
ATOM 1568 C CA . LYS A 1 196 ? -9.448 14.290 18.924 1.00 92.00 196 LYS A CA 1
ATOM 1569 C C . LYS A 1 196 ? -9.570 15.299 17.784 1.00 92.00 196 LYS A C 1
ATOM 1571 O O . LYS A 1 196 ? -9.047 15.062 16.703 1.00 92.00 196 LYS A O 1
ATOM 1576 N N . SER A 1 197 ? -10.166 16.462 18.048 1.00 92.88 197 SER A N 1
ATOM 1577 C CA . SER A 1 197 ? -10.296 17.527 17.045 1.00 92.88 197 SER A CA 1
ATOM 1578 C C . SER A 1 197 ? -8.933 18.018 16.534 1.00 92.88 197 SER A C 1
ATOM 1580 O O . SER A 1 197 ? -8.754 18.243 15.336 1.00 92.88 197 SER A O 1
ATOM 1582 N N . LYS A 1 198 ? -7.933 18.127 17.418 1.00 93.56 198 LYS A N 1
ATOM 1583 C CA . LYS A 1 198 ? -6.551 18.448 17.041 1.00 93.56 198 LYS A CA 1
ATOM 1584 C C . LYS A 1 198 ? -5.955 17.367 16.134 1.00 93.56 198 LYS A C 1
ATOM 1586 O O . LYS A 1 198 ? -5.359 17.709 15.118 1.00 93.56 198 LYS A O 1
ATOM 1591 N N . GLU A 1 199 ? -6.099 16.091 16.484 1.00 92.69 199 GLU A N 1
ATOM 1592 C CA . GLU A 1 199 ? -5.613 14.963 15.672 1.00 92.69 199 GLU A CA 1
ATOM 1593 C C . GLU A 1 199 ? -6.253 14.952 14.273 1.00 92.69 199 GLU A C 1
ATOM 1595 O O . GLU A 1 199 ? -5.541 14.854 13.274 1.00 92.69 199 GLU A O 1
ATOM 1600 N N . GLU A 1 200 ? -7.567 15.167 14.179 1.00 89.44 200 GLU A N 1
ATOM 1601 C CA . GLU A 1 200 ? -8.286 15.304 12.905 1.00 89.44 200 GLU A CA 1
ATOM 1602 C C . GLU A 1 200 ? -7.770 16.482 12.068 1.00 89.44 200 GLU A C 1
ATOM 1604 O O . GLU A 1 200 ? -7.574 16.347 10.858 1.00 89.44 200 GLU A O 1
ATOM 1609 N N . ALA A 1 201 ? -7.493 17.626 12.700 1.00 90.62 201 ALA A N 1
ATOM 1610 C CA . ALA A 1 201 ? -6.916 18.781 12.020 1.00 90.62 201 ALA A CA 1
ATOM 1611 C C . ALA A 1 201 ? -5.510 18.485 11.467 1.00 90.62 201 ALA A C 1
ATOM 1613 O O . ALA A 1 201 ? -5.196 18.925 10.360 1.00 90.62 201 ALA A O 1
ATOM 1614 N N . TYR A 1 202 ? -4.680 17.710 12.179 1.00 89.88 202 TYR A N 1
ATOM 1615 C CA . TYR A 1 202 ? -3.378 17.266 11.662 1.00 89.88 202 TYR A CA 1
ATOM 1616 C C . TYR A 1 202 ? -3.521 16.331 10.465 1.00 89.88 202 TYR A C 1
ATOM 1618 O O . TYR A 1 202 ? -2.839 16.533 9.462 1.00 89.88 202 TYR A O 1
ATOM 1626 N N . ILE A 1 203 ? -4.420 15.347 10.544 1.00 91.25 203 ILE A N 1
ATOM 1627 C CA . ILE A 1 203 ? -4.697 14.429 9.430 1.00 91.25 203 ILE A CA 1
ATOM 1628 C C . ILE A 1 203 ? -5.173 15.221 8.206 1.00 91.25 203 ILE A C 1
ATOM 1630 O O . ILE A 1 203 ? -4.704 14.997 7.091 1.00 91.25 203 ILE A O 1
ATOM 1634 N N . MET A 1 204 ? -6.065 16.192 8.408 1.00 90.75 204 MET A N 1
ATOM 1635 C CA . MET A 1 204 ? -6.575 17.046 7.339 1.00 90.75 204 MET A CA 1
ATOM 1636 C C . MET A 1 204 ? -5.480 17.934 6.734 1.00 90.75 204 MET A C 1
ATOM 1638 O O . MET A 1 204 ? -5.392 18.053 5.512 1.00 90.75 204 MET A O 1
ATOM 1642 N N . ALA A 1 205 ? -4.628 18.540 7.563 1.00 81.25 205 ALA A N 1
ATOM 1643 C CA . ALA A 1 205 ? -3.504 19.345 7.097 1.00 81.25 205 ALA A CA 1
ATOM 1644 C C . ALA A 1 205 ? -2.504 18.511 6.282 1.00 81.25 205 ALA A C 1
ATOM 1646 O O . ALA A 1 205 ? -2.040 18.968 5.236 1.00 81.25 205 ALA A O 1
ATOM 1647 N N . ASP A 1 206 ? -2.214 17.280 6.710 1.00 87.62 206 ASP A N 1
ATOM 1648 C CA . ASP A 1 206 ? -1.340 16.372 5.968 1.00 87.62 206 ASP A CA 1
ATOM 1649 C C . ASP A 1 206 ? -1.965 15.937 4.636 1.00 87.62 206 ASP A C 1
ATOM 1651 O O . ASP A 1 206 ? -1.300 15.960 3.601 1.00 87.62 206 ASP A O 1
ATOM 1655 N N . ALA A 1 207 ? -3.272 15.660 4.614 1.00 86.25 207 ALA A N 1
ATOM 1656 C CA . ALA A 1 207 ? -3.997 15.378 3.379 1.00 86.25 207 ALA A CA 1
ATOM 1657 C C . ALA A 1 207 ? -3.929 16.555 2.387 1.00 86.25 207 ALA A C 1
ATOM 1659 O O . ALA A 1 207 ? -3.678 16.345 1.198 1.00 86.25 207 ALA A O 1
ATOM 1660 N N . PHE A 1 208 ? -4.093 17.798 2.860 1.00 86.75 208 PHE A N 1
ATOM 1661 C CA . PHE A 1 208 ? -3.923 18.987 2.019 1.00 86.75 208 PHE A CA 1
ATOM 1662 C C . PHE A 1 208 ? -2.488 19.156 1.529 1.00 86.75 208 PHE A C 1
ATOM 1664 O O . PHE A 1 208 ? -2.287 19.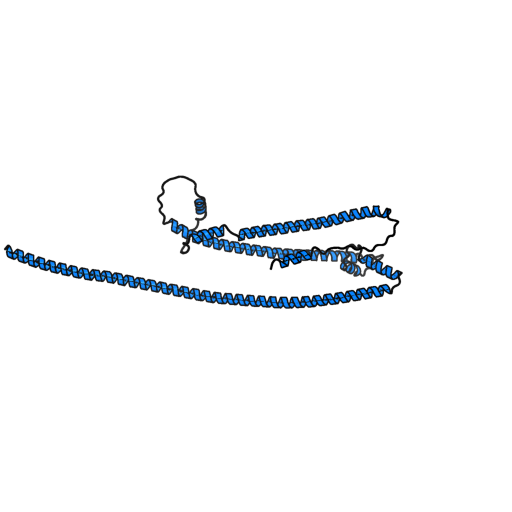473 0.357 1.00 86.75 208 PHE A O 1
ATOM 1671 N N . ARG A 1 209 ? -1.493 18.918 2.390 1.00 92.56 209 ARG A N 1
ATOM 1672 C CA . ARG A 1 209 ? -0.076 18.956 2.016 1.00 92.56 209 ARG A CA 1
ATOM 1673 C C . ARG A 1 209 ? 0.220 17.956 0.897 1.00 92.56 209 ARG A C 1
ATOM 1675 O O . ARG A 1 209 ? 0.762 18.350 -0.131 1.00 92.56 209 ARG A O 1
ATOM 1682 N N . ILE A 1 210 ? -0.197 16.698 1.057 1.00 85.38 210 ILE A N 1
ATOM 1683 C CA . ILE A 1 210 ? -0.015 15.639 0.053 1.00 85.38 210 ILE A CA 1
ATOM 1684 C C . ILE A 1 210 ? -0.721 16.007 -1.256 1.00 85.38 210 ILE A C 1
ATOM 1686 O O . ILE A 1 210 ? -0.124 15.903 -2.326 1.00 85.38 210 ILE A O 1
ATOM 1690 N N . ALA A 1 211 ? -1.973 16.469 -1.193 1.00 85.25 211 ALA A N 1
ATOM 1691 C CA . ALA A 1 211 ? -2.717 16.876 -2.383 1.00 85.25 211 ALA A CA 1
ATOM 1692 C C . ALA A 1 211 ? -2.034 18.045 -3.115 1.00 85.25 211 ALA A C 1
ATOM 1694 O O . ALA A 1 211 ? -1.937 18.041 -4.344 1.00 85.25 211 ALA A O 1
ATOM 1695 N N . PHE A 1 212 ? -1.511 19.020 -2.370 1.00 83.94 212 PHE A N 1
ATOM 1696 C CA . PHE A 1 212 ? -0.785 20.156 -2.928 1.00 83.94 212 PHE A CA 1
ATOM 1697 C C . PHE A 1 212 ? 0.545 19.734 -3.568 1.00 83.94 212 PHE A C 1
ATOM 1699 O O . PHE A 1 212 ? 0.854 20.154 -4.681 1.00 83.94 212 PHE A O 1
ATOM 1706 N N . GLU A 1 213 ? 1.308 18.851 -2.921 1.00 86.44 213 GLU A N 1
ATOM 1707 C CA . GLU A 1 213 ? 2.537 18.278 -3.481 1.00 86.44 213 GLU A CA 1
ATOM 1708 C C . GLU A 1 213 ? 2.261 17.492 -4.765 1.00 86.44 213 GLU A C 1
ATOM 1710 O O . GLU A 1 213 ? 2.951 17.678 -5.769 1.00 86.44 213 GLU A O 1
ATOM 1715 N N . GLN A 1 214 ? 1.210 16.669 -4.777 1.00 87.06 214 GLN A N 1
ATOM 1716 C CA . GLN A 1 214 ? 0.778 15.959 -5.979 1.00 87.06 214 GLN A CA 1
ATOM 1717 C C . GLN A 1 214 ? 0.396 16.936 -7.095 1.00 87.06 214 GLN A C 1
ATOM 1719 O O . GLN A 1 214 ? 0.795 16.742 -8.244 1.00 87.06 214 GLN A O 1
ATOM 1724 N N . GLN A 1 215 ? -0.322 18.015 -6.772 1.00 79.81 215 GLN A N 1
ATOM 1725 C CA . GLN A 1 215 ? -0.680 19.045 -7.743 1.00 79.81 215 GLN A CA 1
ATOM 1726 C C . GLN A 1 215 ? 0.555 19.764 -8.301 1.00 79.81 215 GLN A C 1
ATOM 1728 O O . GLN A 1 215 ? 0.628 19.991 -9.510 1.00 79.81 215 GLN A O 1
ATOM 1733 N N . LEU A 1 216 ? 1.542 20.088 -7.462 1.00 78.69 216 LEU A N 1
ATOM 1734 C CA . LEU A 1 216 ? 2.806 20.687 -7.894 1.00 78.69 216 LEU A CA 1
ATOM 1735 C C . LEU A 1 216 ? 3.600 19.747 -8.801 1.00 78.69 216 LEU A C 1
ATOM 1737 O O . LEU A 1 216 ? 4.103 20.183 -9.835 1.00 78.69 216 LEU A O 1
ATOM 1741 N N . MET A 1 217 ? 3.678 18.462 -8.456 1.00 76.81 217 MET A N 1
ATOM 1742 C CA . MET A 1 217 ? 4.356 17.460 -9.278 1.00 76.81 217 MET A CA 1
ATOM 1743 C C . MET A 1 217 ? 3.664 17.286 -10.634 1.00 76.81 217 MET A C 1
ATOM 1745 O O . MET A 1 217 ? 4.341 17.300 -11.660 1.00 76.81 217 MET A O 1
ATOM 1749 N N . ARG A 1 218 ? 2.325 17.234 -10.666 1.00 78.06 218 ARG A N 1
ATOM 1750 C CA . ARG A 1 218 ? 1.541 17.198 -11.914 1.00 78.06 218 ARG A CA 1
ATOM 1751 C C . ARG A 1 218 ? 1.739 18.463 -12.750 1.00 78.06 218 ARG A C 1
ATOM 1753 O O . ARG A 1 218 ? 2.000 18.364 -13.942 1.00 78.06 218 ARG A O 1
ATOM 1760 N N . ARG A 1 219 ? 1.682 19.652 -12.140 1.00 77.19 219 ARG A N 1
ATOM 1761 C CA . ARG A 1 219 ? 1.942 20.938 -12.817 1.00 77.19 219 ARG A CA 1
ATOM 1762 C C . ARG A 1 219 ? 3.359 21.007 -13.376 1.00 77.19 219 ARG A C 1
ATOM 1764 O O . ARG A 1 219 ? 3.542 21.512 -14.477 1.00 77.19 219 ARG A O 1
ATOM 1771 N N . LYS A 1 220 ? 4.352 20.503 -12.640 1.00 74.06 220 LYS A N 1
ATOM 1772 C CA . LYS A 1 220 ? 5.750 20.440 -13.080 1.00 74.06 220 LYS A CA 1
ATOM 1773 C C . LYS A 1 220 ? 5.917 19.487 -14.265 1.00 74.06 220 LYS A C 1
ATOM 1775 O O . LYS A 1 220 ? 6.578 19.864 -15.228 1.00 74.06 220 LYS A O 1
ATOM 1780 N N . ASP A 1 221 ? 5.288 18.313 -14.229 1.00 74.25 221 ASP A N 1
ATOM 1781 C CA . ASP A 1 221 ? 5.283 17.361 -15.350 1.00 74.25 221 ASP A CA 1
ATOM 1782 C C . ASP A 1 221 ? 4.573 17.942 -16.584 1.00 74.25 221 ASP A C 1
ATOM 1784 O O . ASP A 1 221 ? 5.105 17.922 -17.691 1.00 74.25 221 ASP A O 1
ATOM 1788 N N . GLN A 1 222 ? 3.415 18.579 -16.395 1.00 72.94 222 GLN A N 1
ATOM 1789 C CA . GLN A 1 222 ? 2.683 19.265 -17.463 1.00 72.94 222 GLN A CA 1
ATOM 1790 C C . GLN A 1 222 ? 3.480 20.440 -18.049 1.00 72.94 222 GLN A C 1
ATOM 1792 O O . GLN A 1 222 ? 3.544 20.588 -19.267 1.00 72.94 222 GLN A O 1
ATOM 1797 N N . ALA A 1 223 ? 4.127 21.258 -17.213 1.00 73.19 223 ALA A N 1
ATOM 1798 C CA . ALA A 1 223 ? 4.996 22.344 -17.664 1.00 73.19 223 ALA A CA 1
ATOM 1799 C C . ALA A 1 223 ? 6.209 21.810 -18.438 1.00 73.19 223 ALA A C 1
ATOM 1801 O O . ALA A 1 223 ? 6.600 22.397 -19.445 1.00 73.19 223 ALA A O 1
ATOM 1802 N N . PHE A 1 224 ? 6.766 20.673 -18.014 1.00 72.12 224 PHE A N 1
ATOM 1803 C CA . PHE A 1 224 ? 7.839 19.988 -18.727 1.00 72.12 224 PHE A CA 1
ATOM 1804 C C . PHE A 1 224 ? 7.379 19.493 -20.108 1.00 72.12 224 PHE A C 1
ATOM 1806 O O . PHE A 1 224 ? 8.035 19.788 -21.110 1.00 72.12 224 PHE A O 1
ATOM 1813 N N . ARG A 1 225 ? 6.208 18.849 -20.194 1.00 74.12 225 ARG A N 1
ATOM 1814 C CA . ARG A 1 225 ? 5.600 18.412 -21.464 1.00 74.12 225 ARG A CA 1
ATOM 1815 C C . ARG A 1 225 ? 5.275 19.590 -22.386 1.00 74.12 225 ARG A C 1
ATOM 1817 O O . ARG A 1 225 ? 5.610 19.555 -23.565 1.00 74.12 225 ARG A O 1
ATOM 1824 N N . LEU A 1 226 ? 4.708 20.681 -21.868 1.00 71.56 226 LEU A N 1
ATOM 1825 C CA . LEU A 1 226 ? 4.441 21.902 -22.645 1.00 71.56 226 LEU A CA 1
ATOM 1826 C C . LEU A 1 226 ? 5.735 22.587 -23.119 1.00 71.56 226 LEU A C 1
ATOM 1828 O O . LEU A 1 226 ? 5.806 23.086 -24.245 1.00 71.56 226 LEU A O 1
ATOM 1832 N N . ALA A 1 227 ? 6.793 22.581 -22.303 1.00 72.69 227 ALA A N 1
ATOM 1833 C CA . ALA A 1 227 ? 8.117 23.054 -22.705 1.00 72.69 227 ALA A CA 1
ATOM 1834 C C . ALA A 1 227 ? 8.742 22.169 -23.799 1.00 72.69 227 ALA A C 1
ATOM 1836 O O . ALA A 1 227 ? 9.479 22.670 -24.647 1.00 72.69 227 ALA A O 1
ATOM 1837 N N . GLN A 1 228 ? 8.441 20.870 -23.821 1.00 68.00 228 GLN A N 1
ATOM 1838 C CA . GLN A 1 228 ? 8.834 19.965 -24.901 1.00 68.00 228 GLN A CA 1
ATOM 1839 C C . GLN A 1 228 ? 8.023 20.238 -26.179 1.00 68.00 228 GLN A C 1
ATOM 1841 O O . GLN A 1 228 ? 8.610 20.449 -27.238 1.00 68.00 228 GLN A O 1
ATOM 1846 N N . MET A 1 229 ? 6.696 20.358 -26.077 1.00 62.06 229 MET A N 1
ATOM 1847 C CA . MET A 1 229 ? 5.816 20.639 -27.219 1.00 62.06 229 MET A CA 1
ATOM 1848 C C . MET A 1 229 ? 6.077 22.009 -27.857 1.00 62.06 229 MET A C 1
ATOM 1850 O O . MET A 1 229 ? 6.116 22.132 -29.078 1.00 62.06 229 MET A O 1
ATOM 1854 N N . SER A 1 230 ? 6.338 23.048 -27.061 1.00 57.00 230 SER A N 1
ATOM 1855 C CA . SER A 1 230 ? 6.694 24.376 -27.585 1.00 57.00 230 SER A CA 1
ATOM 1856 C C . SER A 1 230 ? 8.027 24.388 -28.351 1.00 57.00 230 SER A C 1
ATOM 1858 O O . SER A 1 230 ? 8.188 25.185 -29.281 1.00 57.00 230 SER A O 1
ATOM 1860 N N . LYS A 1 231 ? 8.968 23.484 -28.031 1.00 60.31 231 LYS A N 1
ATOM 1861 C CA . LYS A 1 231 ? 10.191 23.267 -28.828 1.00 60.31 231 LYS A CA 1
ATOM 1862 C C . LYS A 1 231 ? 9.892 22.585 -30.167 1.00 60.31 231 LYS A C 1
ATOM 1864 O O . LYS A 1 231 ? 10.595 22.873 -31.133 1.00 60.31 231 LYS A O 1
ATOM 1869 N N . ILE A 1 232 ? 8.875 21.722 -30.231 1.00 57.47 232 ILE A N 1
ATOM 1870 C CA . ILE A 1 232 ? 8.427 21.042 -31.459 1.00 57.47 232 ILE A CA 1
ATOM 1871 C C . ILE A 1 232 ? 7.696 22.042 -32.374 1.00 57.47 232 ILE A C 1
ATOM 1873 O O . ILE A 1 232 ? 8.163 22.294 -33.484 1.00 57.47 232 ILE A O 1
ATOM 1877 N N . CYS A 1 233 ? 6.677 22.754 -31.877 1.00 48.09 233 CYS A N 1
ATOM 1878 C CA . CYS A 1 233 ? 5.914 23.727 -32.679 1.00 48.09 233 CYS A CA 1
ATOM 1879 C C . CYS A 1 233 ? 6.767 24.898 -33.216 1.00 48.09 233 CYS A C 1
ATOM 1881 O O . CYS A 1 233 ? 6.496 25.418 -34.298 1.00 48.09 233 CYS A O 1
ATOM 1883 N N . ARG A 1 234 ? 7.828 25.323 -32.501 1.00 49.81 234 ARG A N 1
ATOM 1884 C CA . ARG A 1 234 ? 8.774 26.352 -32.996 1.00 49.81 234 ARG A CA 1
ATOM 1885 C C . ARG A 1 234 ? 9.708 25.850 -34.104 1.00 49.81 234 ARG A C 1
ATOM 1887 O O . ARG A 1 234 ? 10.245 26.678 -34.843 1.00 49.81 234 ARG A O 1
ATOM 1894 N N . LYS A 1 235 ? 9.950 24.538 -34.214 1.00 48.84 235 LYS A N 1
ATOM 1895 C CA . LYS A 1 235 ? 10.732 23.961 -35.321 1.00 48.84 235 LYS A CA 1
ATOM 1896 C C . LYS A 1 235 ? 9.914 23.952 -36.617 1.00 48.84 235 LYS A C 1
ATOM 1898 O O . LYS A 1 235 ? 10.472 24.280 -37.659 1.00 48.84 235 LYS A O 1
ATOM 1903 N N . GLU A 1 236 ? 8.604 23.708 -36.539 1.00 42.22 236 GLU A N 1
ATOM 1904 C CA . GLU A 1 236 ? 7.695 23.713 -37.700 1.00 42.22 236 GLU A CA 1
ATOM 1905 C C . GLU A 1 236 ? 7.416 25.116 -38.263 1.00 42.22 236 GLU A C 1
ATOM 1907 O O . GLU A 1 236 ? 7.246 25.287 -39.469 1.00 42.22 236 GLU A O 1
ATOM 1912 N N . THR A 1 237 ? 7.444 26.168 -37.435 1.00 39.72 237 THR A N 1
ATOM 1913 C CA . THR A 1 237 ? 7.198 27.540 -37.929 1.00 39.72 237 THR A CA 1
ATOM 1914 C C . THR A 1 237 ? 8.360 28.117 -38.750 1.00 39.72 237 THR A C 1
ATOM 1916 O O . THR A 1 237 ? 8.180 29.126 -39.428 1.00 39.72 237 THR A O 1
ATOM 1919 N N . LYS A 1 238 ? 9.552 27.498 -38.734 1.00 45.53 238 LYS A N 1
ATOM 1920 C CA . LYS A 1 238 ? 10.700 27.939 -39.552 1.00 45.53 238 LYS A CA 1
ATOM 1921 C C . LYS A 1 238 ? 10.690 27.388 -40.984 1.00 45.53 238 LYS A C 1
ATOM 1923 O O . LYS A 1 238 ? 11.484 27.857 -41.796 1.00 45.53 238 LYS A O 1
ATOM 1928 N N . THR A 1 239 ? 9.796 26.457 -41.322 1.00 40.44 239 THR A N 1
ATOM 1929 C CA . THR A 1 239 ? 9.759 25.793 -42.641 1.00 40.44 239 THR A CA 1
ATOM 1930 C C . THR A 1 239 ? 8.530 26.104 -43.494 1.00 40.44 239 THR A C 1
ATOM 1932 O O . THR A 1 239 ? 8.422 25.568 -44.593 1.00 40.44 239 THR A O 1
ATOM 1935 N N . VAL A 1 240 ? 7.649 27.030 -43.094 1.00 36.91 240 VAL A N 1
ATOM 1936 C CA . VAL A 1 240 ? 6.487 27.407 -43.922 1.00 36.91 240 VAL A CA 1
ATOM 1937 C C . VAL A 1 240 ? 6.507 28.897 -44.260 1.00 36.91 240 VAL A C 1
ATOM 1939 O O . VAL A 1 240 ? 5.869 29.738 -43.632 1.00 36.91 240 VAL A O 1
ATOM 1942 N N . LYS A 1 241 ? 7.253 29.223 -45.320 1.00 41.59 241 LYS A N 1
ATOM 1943 C CA . LYS A 1 241 ? 7.155 30.490 -46.054 1.00 41.59 241 LYS A CA 1
ATOM 1944 C C . LYS A 1 241 ? 5.858 30.476 -46.875 1.00 41.59 241 LYS A C 1
ATOM 1946 O O . LYS A 1 241 ? 5.889 30.191 -48.068 1.00 41.59 241 LYS A O 1
ATOM 1951 N N . TRP A 1 242 ? 4.717 30.760 -46.247 1.00 28.62 242 TRP A N 1
ATOM 1952 C CA . TRP A 1 242 ? 3.467 30.993 -46.976 1.00 28.62 242 TRP A CA 1
ATOM 1953 C C . TRP A 1 242 ? 3.375 32.471 -47.365 1.00 28.62 242 TRP A C 1
ATOM 1955 O O . TRP A 1 242 ? 3.429 33.359 -46.516 1.00 28.62 242 TRP A O 1
ATOM 1965 N N . LYS A 1 243 ? 3.292 32.733 -48.674 1.00 34.09 243 LYS A N 1
ATOM 1966 C CA . LYS A 1 243 ? 3.051 34.064 -49.245 1.00 34.09 243 LYS A CA 1
ATOM 1967 C C . LYS A 1 243 ? 1.772 34.648 -48.639 1.00 34.09 243 LYS A C 1
ATOM 1969 O O . LYS A 1 243 ? 0.704 34.056 -48.771 1.00 34.09 243 LYS A O 1
ATOM 1974 N N . SER A 1 244 ? 1.880 35.816 -48.013 1.00 30.53 244 SER A N 1
ATOM 1975 C CA . SER A 1 244 ? 0.722 36.596 -47.597 1.00 30.53 244 SER A CA 1
ATOM 1976 C C . SER A 1 244 ? 0.056 37.215 -48.826 1.00 30.53 244 SER A C 1
ATOM 1978 O O . SER A 1 244 ? 0.668 37.978 -49.573 1.00 30.53 244 SER A O 1
ATOM 1980 N N . SER A 1 245 ? -1.217 36.886 -49.022 1.00 28.14 245 SER A N 1
ATOM 1981 C CA . SER A 1 245 ? -2.156 37.779 -49.689 1.00 28.14 245 SER A CA 1
ATOM 1982 C C . SER A 1 245 ? -3.067 38.360 -48.612 1.00 28.14 245 SER A C 1
ATOM 1984 O O . SER A 1 245 ? -3.444 37.661 -47.672 1.00 28.14 245 SER A O 1
ATOM 1986 N N . LYS A 1 246 ? -3.325 39.662 -48.731 1.00 36.56 246 LYS A N 1
ATOM 1987 C CA . LYS A 1 246 ? -4.195 40.484 -47.881 1.00 36.56 246 LYS A CA 1
ATOM 1988 C C . LYS A 1 246 ? -5.537 39.800 -47.591 1.00 36.56 246 LYS A C 1
ATOM 1990 O O . LYS A 1 246 ? -6.167 39.330 -48.529 1.00 36.56 246 LYS A O 1
ATOM 1995 N N . ASP A 1 247 ? -5.983 39.825 -46.335 1.00 29.61 247 ASP A N 1
ATOM 1996 C CA . ASP A 1 247 ? -7.122 40.664 -45.933 1.00 29.61 247 ASP A CA 1
ATOM 1997 C C . ASP A 1 247 ? -7.395 40.623 -44.418 1.00 29.61 247 ASP A C 1
ATOM 1999 O O . ASP A 1 247 ? -6.971 39.728 -43.688 1.00 29.61 247 ASP A O 1
ATOM 2003 N N . GLU A 1 248 ? -8.051 41.678 -43.945 1.00 40.44 248 GLU A N 1
ATOM 2004 C CA . GLU A 1 248 ? -8.378 41.991 -42.555 1.00 40.44 248 GLU A CA 1
ATOM 2005 C C . GLU A 1 248 ? -9.232 40.928 -41.832 1.00 40.44 248 GLU A C 1
ATOM 2007 O O . GLU A 1 248 ? -10.258 40.502 -42.353 1.00 40.44 248 GLU A O 1
ATOM 2012 N N . LYS A 1 249 ? -8.903 40.621 -40.564 1.00 45.62 249 LYS A N 1
ATOM 2013 C CA . LYS A 1 249 ? -9.775 40.724 -39.360 1.00 45.62 249 LYS A CA 1
ATOM 2014 C C . LYS A 1 249 ? -9.374 39.743 -38.255 1.00 45.62 249 LYS A C 1
ATOM 2016 O O . LYS A 1 249 ? -9.225 38.552 -38.474 1.00 45.62 249 LYS A O 1
ATOM 2021 N N . ARG A 1 250 ? -9.400 40.289 -37.030 1.00 44.75 250 ARG A N 1
ATOM 2022 C CA . ARG A 1 250 ? -9.434 39.625 -35.711 1.00 44.75 250 ARG A CA 1
ATOM 2023 C C . ARG A 1 250 ? -8.232 38.739 -35.381 1.00 44.75 250 ARG A C 1
ATOM 2025 O O . ARG A 1 250 ? -8.171 37.576 -35.754 1.00 44.75 250 ARG A O 1
ATOM 2032 N N . LYS A 1 251 ? -7.357 39.285 -34.528 1.00 45.56 251 LYS A N 1
ATOM 2033 C CA . LYS A 1 251 ? -6.350 38.517 -33.785 1.00 45.56 251 LYS A CA 1
ATOM 2034 C C . LYS A 1 251 ? -7.033 37.326 -33.116 1.00 45.56 251 LYS A C 1
ATOM 2036 O O . LYS A 1 251 ? -7.909 37.520 -32.266 1.00 45.56 251 LYS A O 1
ATOM 2041 N N . SER A 1 252 ? -6.684 36.118 -33.547 1.00 52.59 252 SER A N 1
ATOM 2042 C CA . SER A 1 252 ? -7.269 34.896 -33.003 1.00 52.59 252 SER A CA 1
ATOM 2043 C C . SER A 1 252 ? -6.787 34.699 -31.565 1.00 52.59 252 SER A C 1
ATOM 2045 O O . SER A 1 252 ? -5.707 35.154 -31.181 1.00 52.59 252 SER A O 1
ATOM 2047 N N . LEU A 1 253 ? -7.590 34.017 -30.746 1.00 41.94 253 LEU A N 1
ATOM 2048 C CA . LEU A 1 253 ? -7.260 33.712 -29.349 1.00 41.94 253 LEU A CA 1
ATOM 2049 C C . LEU A 1 253 ? -5.870 33.049 -29.212 1.00 41.94 253 LEU A C 1
ATOM 2051 O O . LEU A 1 253 ? -5.174 33.263 -28.220 1.00 41.94 253 LEU A O 1
ATOM 2055 N N . GLY A 1 254 ? -5.450 32.306 -30.244 1.00 46.31 254 GLY A N 1
ATOM 2056 C CA . GLY A 1 254 ? -4.146 31.652 -30.331 1.00 46.31 254 GLY A CA 1
ATOM 2057 C C . GLY A 1 254 ? -2.968 32.627 -30.370 1.00 46.31 254 GLY A C 1
ATOM 2058 O O . GLY A 1 254 ? -1.969 32.396 -29.695 1.00 46.31 254 GLY A O 1
ATOM 2059 N N . GLU A 1 255 ? -3.092 33.766 -31.055 1.00 50.22 255 GLU A N 1
ATOM 2060 C CA . GLU A 1 255 ? -2.029 34.785 -31.095 1.00 50.22 255 GLU A CA 1
ATOM 2061 C C . GLU A 1 255 ? -1.852 35.482 -29.735 1.00 50.22 255 GLU A C 1
ATOM 2063 O O . GLU A 1 255 ? -0.735 35.832 -29.352 1.00 50.22 255 GLU A O 1
ATOM 2068 N N . LYS A 1 256 ? -2.939 35.626 -28.959 1.00 49.56 256 LYS A N 1
ATOM 2069 C CA . LYS A 1 256 ? -2.894 36.145 -27.579 1.00 49.56 256 LYS A CA 1
ATOM 2070 C C . LYS A 1 256 ? -2.213 35.177 -26.608 1.00 49.56 256 LYS A C 1
ATOM 2072 O O . LYS A 1 256 ? -1.474 35.624 -25.737 1.00 49.56 256 LYS A O 1
ATOM 2077 N N . LEU A 1 257 ? -2.439 33.874 -26.766 1.00 46.78 257 LEU A N 1
ATOM 2078 C CA . LEU A 1 257 ? -1.847 32.838 -25.912 1.00 46.78 257 LEU A CA 1
ATOM 2079 C C . LEU A 1 257 ? -0.355 32.627 -26.203 1.00 46.78 257 LEU A C 1
ATOM 2081 O O . LEU A 1 257 ? 0.436 32.456 -25.278 1.00 46.78 257 LEU A O 1
ATOM 2085 N N . ILE A 1 258 ? 0.053 32.725 -27.470 1.00 49.81 258 ILE A N 1
ATOM 2086 C CA . ILE A 1 258 ? 1.462 32.608 -27.876 1.00 49.81 258 ILE A CA 1
ATOM 2087 C C . ILE A 1 258 ? 2.302 33.782 -27.343 1.00 49.81 258 ILE A C 1
ATOM 2089 O O . ILE A 1 258 ? 3.441 33.576 -26.923 1.00 49.81 258 ILE A O 1
ATOM 2093 N N . GLY A 1 259 ? 1.734 34.993 -27.279 1.00 44.00 259 GLY A N 1
ATOM 2094 C CA . GLY A 1 259 ? 2.405 36.175 -26.721 1.00 44.00 259 GLY A CA 1
ATOM 2095 C C . GLY A 1 259 ? 2.676 36.111 -25.211 1.00 44.00 259 GLY A C 1
ATOM 2096 O O . GLY A 1 259 ? 3.580 36.789 -24.733 1.00 44.00 259 GLY A O 1
ATOM 2097 N N . MET A 1 260 ? 1.945 35.280 -24.460 1.00 41.22 260 MET A N 1
ATOM 2098 C CA . MET A 1 260 ? 2.133 35.127 -23.009 1.00 41.22 260 MET A CA 1
ATOM 2099 C C . MET A 1 260 ? 3.213 34.102 -22.627 1.00 41.22 260 MET A C 1
ATOM 2101 O O . MET A 1 260 ? 3.693 34.120 -21.499 1.00 41.22 260 MET A O 1
ATOM 2105 N N . LEU A 1 261 ? 3.601 33.210 -23.545 1.00 46.06 261 LEU A N 1
ATOM 2106 C CA . LEU A 1 261 ? 4.424 32.028 -23.244 1.00 46.06 261 LEU A CA 1
ATOM 2107 C C . LEU A 1 261 ? 5.881 32.135 -23.731 1.00 46.06 261 LEU A C 1
ATOM 2109 O O . LEU A 1 261 ? 6.643 31.175 -23.634 1.00 46.06 261 LEU A O 1
ATOM 2113 N N . ALA A 1 262 ? 6.291 33.282 -24.276 1.00 43.81 262 ALA A N 1
ATOM 2114 C CA . ALA A 1 262 ? 7.611 33.470 -24.870 1.00 43.81 262 ALA A CA 1
ATOM 2115 C C . ALA A 1 262 ? 8.496 34.435 -24.058 1.00 43.81 262 ALA A C 1
ATOM 2117 O O . ALA A 1 262 ? 8.784 35.540 -24.507 1.00 43.81 262 ALA A O 1
ATOM 2118 N N . SER A 1 263 ? 8.995 34.006 -22.895 1.00 36.91 263 SER A N 1
ATOM 2119 C CA . SER A 1 263 ? 10.175 34.619 -22.266 1.00 36.91 263 SER A CA 1
ATOM 2120 C C . SER A 1 263 ? 11.135 33.533 -21.763 1.00 36.91 263 SER A C 1
ATOM 2122 O O . SER A 1 263 ? 10.727 32.590 -21.093 1.00 36.91 263 SER A O 1
ATOM 2124 N N . GLY A 1 264 ? 12.414 33.638 -22.141 1.00 33.50 264 GLY A N 1
ATOM 2125 C CA . GLY A 1 264 ? 13.495 32.765 -21.658 1.00 33.50 264 GLY A CA 1
ATOM 2126 C C . GLY A 1 264 ? 14.231 31.977 -22.756 1.00 33.50 264 GLY A C 1
ATOM 2127 O O . GLY A 1 264 ? 13.615 31.139 -23.421 1.00 33.50 264 GLY A O 1
ATOM 2128 N N . PRO A 1 265 ? 15.542 32.218 -22.963 1.00 43.41 265 PRO A N 1
ATOM 2129 C CA . PRO A 1 265 ? 16.380 31.445 -23.868 1.00 43.41 265 PRO A CA 1
ATOM 2130 C C . PRO A 1 265 ? 17.094 30.316 -23.108 1.00 43.41 265 PRO A C 1
ATOM 2132 O O . PRO A 1 265 ? 17.763 30.567 -22.118 1.00 43.41 265 PRO A O 1
ATOM 2135 N N . GLU A 1 266 ? 16.935 29.077 -23.571 1.00 33.31 266 GLU A N 1
ATOM 2136 C CA . GLU A 1 266 ? 18.016 28.126 -23.887 1.00 33.31 266 GLU A CA 1
ATOM 2137 C C . GLU A 1 266 ? 17.458 26.701 -23.991 1.00 33.31 266 GLU A C 1
ATOM 2139 O O . GLU A 1 266 ? 16.722 26.207 -23.138 1.00 33.31 266 GLU A O 1
ATOM 2144 N N . SER A 1 267 ? 17.793 26.017 -25.085 1.00 33.53 267 SER A N 1
ATOM 2145 C CA . SER A 1 267 ? 17.389 24.632 -25.305 1.00 33.53 267 SER A CA 1
ATOM 2146 C C . SER A 1 267 ? 18.397 23.899 -26.178 1.00 33.53 267 SER A C 1
ATOM 2148 O O . SER A 1 267 ? 18.643 24.302 -27.316 1.00 33.53 267 SER A O 1
ATOM 2150 N N . LYS A 1 268 ? 18.887 22.761 -25.684 1.00 39.62 268 LYS A N 1
ATOM 2151 C CA . LYS A 1 268 ? 19.404 21.663 -26.505 1.00 39.62 268 LYS A CA 1
ATOM 2152 C C . LYS A 1 268 ? 18.448 20.473 -26.391 1.00 39.62 268 LYS A C 1
ATOM 2154 O O . LYS A 1 268 ? 18.088 20.127 -25.274 1.00 39.62 268 LYS A O 1
ATOM 2159 N N . LYS A 1 269 ? 18.107 19.932 -27.575 1.00 43.53 269 LYS A N 1
ATOM 2160 C CA . LYS A 1 269 ? 17.564 18.606 -27.971 1.00 43.53 269 LYS A CA 1
ATOM 2161 C C . LYS A 1 269 ? 16.340 18.087 -27.180 1.00 43.53 269 LYS A C 1
ATOM 2163 O O . LYS A 1 269 ? 16.249 18.233 -25.976 1.00 43.53 269 LYS A O 1
ATOM 2168 N N . ILE A 1 270 ? 15.296 17.584 -27.832 1.00 31.16 270 ILE A N 1
ATOM 2169 C CA . ILE A 1 270 ? 15.179 16.187 -28.282 1.00 31.16 270 ILE A CA 1
ATOM 2170 C C . ILE A 1 270 ? 13.955 16.087 -29.214 1.00 31.16 270 ILE A C 1
ATOM 2172 O O . ILE A 1 270 ? 12.977 16.816 -29.035 1.00 31.16 270 ILE A O 1
ATOM 2176 N N . GLU A 1 271 ? 14.087 15.263 -30.248 1.00 42.94 271 GLU A N 1
ATOM 2177 C CA . GLU A 1 271 ? 13.052 14.797 -31.177 1.00 42.94 271 GLU A CA 1
ATOM 2178 C C . GLU A 1 271 ? 12.226 13.696 -30.505 1.00 42.94 271 GLU A C 1
ATOM 2180 O O . GLU A 1 271 ? 12.837 12.760 -30.014 1.00 42.94 271 GLU A O 1
ATOM 2185 N N . GLU A 1 272 ? 10.895 13.839 -30.447 1.00 47.19 272 GLU A N 1
ATOM 2186 C CA . GLU A 1 272 ? 9.889 12.761 -30.303 1.00 47.19 272 GLU A CA 1
ATOM 2187 C C . GLU A 1 272 ? 8.535 13.395 -29.937 1.00 47.19 272 GLU A C 1
ATOM 2189 O O . GLU A 1 272 ? 8.295 13.690 -28.769 1.00 47.19 272 GLU A O 1
ATOM 2194 N N . LEU A 1 273 ? 7.696 13.690 -30.942 1.00 42.91 273 LEU A N 1
ATOM 2195 C CA . LEU A 1 273 ? 6.225 13.544 -30.922 1.00 42.91 273 LEU A CA 1
ATOM 2196 C C . LEU A 1 273 ? 5.646 14.053 -32.263 1.00 42.91 273 LEU A C 1
ATOM 2198 O O . LEU A 1 273 ? 5.255 15.211 -32.373 1.00 42.91 273 LEU A O 1
ATOM 2202 N N . ASP A 1 274 ? 5.588 13.190 -33.282 1.00 48.78 274 ASP A N 1
ATOM 2203 C CA . ASP A 1 274 ? 5.071 13.530 -34.627 1.00 48.78 274 ASP A CA 1
ATOM 2204 C C . ASP A 1 274 ? 3.651 12.977 -34.899 1.00 48.78 274 ASP A C 1
ATOM 2206 O O . ASP A 1 274 ? 3.206 12.933 -36.046 1.00 48.78 274 ASP A O 1
ATOM 2210 N N . ASN A 1 275 ? 2.895 12.545 -33.876 1.00 57.75 275 ASN A N 1
ATOM 2211 C CA . ASN A 1 275 ? 1.550 11.993 -34.089 1.00 57.75 275 ASN A CA 1
ATOM 2212 C C . ASN A 1 275 ? 0.423 12.990 -33.718 1.00 57.75 275 ASN A C 1
ATOM 2214 O O . ASN A 1 275 ? 0.120 13.167 -32.534 1.00 57.75 275 ASN A O 1
ATOM 2218 N N . PRO A 1 276 ? -0.281 13.603 -34.693 1.00 56.91 276 PRO A N 1
ATOM 2219 C CA . PRO A 1 276 ? -1.340 14.590 -34.438 1.00 56.91 276 PRO A CA 1
ATOM 2220 C C . PRO A 1 276 ? -2.548 14.020 -33.673 1.00 56.91 276 PRO A C 1
ATOM 2222 O O . PRO A 1 276 ? -3.258 14.759 -32.988 1.00 56.91 276 PRO A O 1
ATOM 2225 N N . LEU A 1 277 ? -2.765 12.701 -33.726 1.00 56.84 277 LEU A N 1
ATOM 2226 C CA . LEU A 1 277 ? -3.807 12.026 -32.947 1.00 56.84 277 LEU A CA 1
ATOM 2227 C C . LEU A 1 277 ? -3.478 11.975 -31.450 1.00 56.84 277 LEU A C 1
ATOM 2229 O O . LEU A 1 277 ? -4.396 12.026 -30.633 1.00 56.84 277 LEU A O 1
ATOM 2233 N N . GLU A 1 278 ? -2.199 11.913 -31.072 1.00 61.19 278 GLU A N 1
ATOM 2234 C CA . GLU A 1 278 ? -1.781 11.986 -29.665 1.00 61.19 278 GLU A CA 1
ATOM 2235 C C . GLU A 1 278 ? -1.929 13.399 -29.110 1.00 61.19 278 GLU A C 1
ATOM 2237 O O . GLU A 1 278 ? -2.329 13.567 -27.960 1.00 61.19 278 GLU A O 1
ATOM 2242 N N . ILE A 1 279 ? -1.706 14.419 -29.941 1.00 66.81 279 ILE A N 1
ATOM 2243 C CA . ILE A 1 279 ? -1.907 15.824 -29.565 1.00 66.81 279 ILE A CA 1
ATOM 2244 C C . ILE A 1 279 ? -3.385 16.083 -29.257 1.00 66.81 279 ILE A C 1
ATOM 2246 O O . ILE A 1 279 ? -3.717 16.625 -28.203 1.00 66.81 279 ILE A O 1
ATOM 2250 N N . ILE A 1 280 ? -4.287 15.639 -30.137 1.00 68.25 280 ILE A N 1
ATOM 2251 C CA . ILE A 1 280 ? -5.736 15.782 -29.934 1.00 68.25 280 ILE A CA 1
ATOM 2252 C C . ILE A 1 280 ? -6.201 14.968 -28.721 1.00 68.25 280 ILE A C 1
ATOM 2254 O O . ILE A 1 280 ? -7.027 15.454 -27.949 1.00 68.25 280 ILE A O 1
ATOM 2258 N N . ARG A 1 281 ? -5.648 13.768 -28.500 1.00 67.31 281 ARG A N 1
ATOM 2259 C CA . ARG A 1 281 ? -5.966 12.937 -27.328 1.00 67.31 281 ARG A CA 1
ATOM 2260 C C . ARG A 1 281 ? -5.523 13.604 -26.026 1.00 67.31 281 ARG A C 1
ATOM 2262 O O . ARG A 1 281 ? -6.335 13.743 -25.126 1.00 67.31 281 ARG A O 1
ATOM 2269 N N . THR A 1 282 ? -4.307 14.145 -25.984 1.00 66.44 282 THR A N 1
ATOM 2270 C CA . THR A 1 282 ? -3.774 14.863 -24.814 1.00 66.44 282 THR A CA 1
ATOM 2271 C C . THR A 1 282 ? -4.581 16.128 -24.504 1.00 66.44 282 THR A C 1
ATOM 2273 O O . THR A 1 282 ? -4.880 16.404 -23.347 1.00 66.44 282 THR A O 1
ATOM 2276 N N . LEU A 1 283 ? -4.989 16.888 -25.528 1.00 65.31 283 LEU A N 1
ATOM 2277 C CA . LEU A 1 283 ? -5.870 18.052 -25.364 1.00 65.31 283 LEU A CA 1
ATOM 2278 C C . LEU A 1 283 ? -7.281 17.658 -24.906 1.00 65.31 283 LEU A C 1
ATOM 2280 O O . LEU A 1 283 ? -7.892 18.369 -24.114 1.00 65.31 283 LEU A O 1
ATOM 2284 N N . THR A 1 284 ? -7.787 16.520 -25.379 1.00 68.50 284 THR A N 1
ATOM 2285 C CA . THR A 1 284 ? -9.084 15.977 -24.956 1.00 68.50 284 THR A CA 1
ATOM 2286 C C . THR A 1 284 ? -9.031 15.487 -23.511 1.00 68.50 284 THR A C 1
ATOM 2288 O O . THR A 1 284 ? -9.969 15.748 -22.770 1.00 68.50 284 THR A O 1
ATOM 2291 N N . ASP A 1 285 ? -7.937 14.855 -23.084 1.00 64.50 285 ASP A N 1
ATOM 2292 C CA . ASP A 1 285 ? -7.717 14.422 -21.698 1.00 64.50 285 ASP A CA 1
ATOM 2293 C C . ASP A 1 285 ? -7.522 15.619 -20.749 1.00 64.50 285 ASP A C 1
ATOM 2295 O O . ASP A 1 285 ? -8.012 15.596 -19.625 1.00 64.50 285 ASP A O 1
ATOM 2299 N N . LEU A 1 286 ? -6.892 16.705 -21.221 1.00 61.44 286 LEU A N 1
ATOM 2300 C CA . LEU A 1 286 ? -6.798 17.986 -20.503 1.00 61.44 286 LEU A CA 1
ATOM 2301 C C . LEU A 1 286 ? -8.160 18.682 -20.331 1.00 61.44 286 LEU A C 1
ATOM 2303 O O . LEU A 1 286 ? -8.353 19.399 -19.354 1.00 61.44 286 LEU A O 1
ATOM 2307 N N . LEU A 1 287 ? -9.086 18.513 -21.281 1.00 57.25 287 LEU A N 1
ATOM 2308 C CA . LEU A 1 287 ? -10.438 19.090 -21.225 1.00 57.25 287 LEU A CA 1
ATOM 2309 C C . LEU A 1 287 ? -11.454 18.169 -20.525 1.00 57.25 287 LEU A C 1
ATOM 2311 O O . LEU A 1 287 ? -12.447 18.652 -19.989 1.00 57.25 287 LEU A O 1
ATOM 2315 N N . ASN A 1 288 ? -11.206 16.857 -20.509 1.00 60.00 288 ASN A N 1
ATOM 2316 C CA . ASN A 1 288 ? -11.981 15.843 -19.794 1.00 60.00 288 ASN A CA 1
ATOM 2317 C C . ASN A 1 288 ? -11.263 15.418 -18.508 1.00 60.00 288 ASN A C 1
ATOM 2319 O O . ASN A 1 288 ? -11.074 14.219 -18.276 1.00 60.00 288 ASN A O 1
ATOM 2323 N N . ASP A 1 289 ? -10.886 16.372 -17.654 1.00 67.06 289 ASP A N 1
ATOM 2324 C CA . ASP A 1 289 ? -10.344 16.043 -16.336 1.00 67.06 289 ASP A CA 1
ATOM 2325 C C . ASP A 1 289 ? -11.462 15.457 -15.447 1.00 67.06 289 ASP A C 1
ATOM 2327 O O . ASP A 1 289 ? -12.150 16.127 -14.671 1.00 67.06 289 ASP A O 1
ATOM 2331 N N . LYS A 1 290 ? -11.702 14.153 -15.619 1.00 61.50 290 LYS A N 1
ATOM 2332 C CA . LYS A 1 290 ? -12.676 13.375 -14.849 1.00 61.50 290 LYS A CA 1
ATOM 2333 C C . LYS A 1 290 ? -12.332 13.388 -13.360 1.00 61.50 290 LYS A C 1
ATOM 2335 O O . LYS A 1 290 ? -13.239 13.219 -12.547 1.00 61.50 290 LYS A O 1
ATOM 2340 N N . GLU A 1 291 ? -11.065 13.607 -12.994 1.00 61.12 291 GLU A N 1
ATOM 2341 C CA . GLU A 1 291 ? -10.651 13.758 -11.599 1.00 61.12 291 GLU A CA 1
ATOM 2342 C C . GLU A 1 291 ? -11.059 15.119 -11.030 1.00 61.12 291 GLU A C 1
ATOM 2344 O O . GLU A 1 291 ? -11.508 15.164 -9.886 1.00 61.12 291 GLU A O 1
ATOM 2349 N N . GLU A 1 292 ? -11.007 16.204 -11.810 1.00 67.38 292 GLU A N 1
ATOM 2350 C CA . GLU A 1 292 ? -11.535 17.515 -11.400 1.00 67.38 292 GLU A CA 1
ATOM 2351 C C . GLU A 1 292 ? -13.059 17.459 -11.193 1.00 67.38 292 GLU A C 1
ATOM 2353 O O . GLU A 1 292 ? -13.568 17.886 -10.150 1.00 67.38 292 GLU A O 1
ATOM 2358 N N . MET A 1 293 ? -13.797 16.826 -12.114 1.00 67.31 293 MET A N 1
ATOM 2359 C CA . MET A 1 293 ? -15.237 16.585 -11.946 1.00 67.31 293 MET A CA 1
ATOM 2360 C C . MET A 1 293 ? -15.529 15.729 -10.699 1.00 67.31 293 MET A C 1
ATOM 2362 O O . MET A 1 293 ? -16.414 16.073 -9.913 1.00 67.31 293 MET A O 1
ATOM 2366 N N . LEU A 1 294 ? -14.766 14.652 -10.470 1.00 66.56 294 LEU A N 1
ATOM 2367 C CA . LEU A 1 294 ? -14.891 13.805 -9.277 1.00 66.56 294 LEU A CA 1
ATOM 2368 C C . LEU A 1 294 ? -14.529 14.555 -7.989 1.00 66.56 294 LEU A C 1
ATOM 2370 O O . LEU A 1 294 ? -15.163 14.335 -6.958 1.00 66.56 294 LEU A O 1
ATOM 2374 N N . ALA A 1 295 ? -13.548 15.457 -8.018 1.00 69.25 295 ALA A N 1
ATOM 2375 C CA . ALA A 1 295 ? -13.176 16.286 -6.877 1.00 69.25 295 ALA A CA 1
ATOM 2376 C C . ALA A 1 295 ? -14.291 17.283 -6.529 1.00 69.25 295 ALA A C 1
ATOM 2378 O O . ALA A 1 295 ? -14.670 17.406 -5.361 1.00 69.25 295 ALA A O 1
ATOM 2379 N N . HIS A 1 296 ? -14.890 17.927 -7.534 1.00 71.44 296 HIS A N 1
ATOM 2380 C CA . HIS A 1 296 ? -16.073 18.764 -7.346 1.00 71.44 296 HIS A CA 1
ATOM 2381 C C . HIS A 1 296 ? -17.272 17.956 -6.838 1.00 71.44 296 HIS A C 1
ATOM 2383 O O . HIS A 1 296 ? -17.943 18.385 -5.899 1.00 71.44 296 HIS A O 1
ATOM 2389 N N . GLN A 1 297 ? -17.502 16.758 -7.375 1.00 69.06 297 GLN A N 1
ATOM 2390 C CA . GLN A 1 297 ? -18.567 15.860 -6.931 1.00 69.06 297 GLN A CA 1
ATOM 2391 C C . GLN A 1 297 ? -18.374 15.413 -5.474 1.00 69.06 297 GLN A C 1
ATOM 2393 O O . GLN A 1 297 ? -19.324 15.441 -4.688 1.00 69.06 297 GLN A O 1
ATOM 2398 N N . ARG A 1 298 ? -17.146 15.053 -5.077 1.00 81.44 298 ARG A N 1
ATOM 2399 C CA . ARG A 1 298 ? -16.800 14.708 -3.687 1.00 81.44 298 ARG A CA 1
ATOM 2400 C C . ARG A 1 298 ? -16.972 15.904 -2.755 1.00 81.44 298 ARG A C 1
ATOM 2402 O O . ARG A 1 298 ? -17.546 15.746 -1.683 1.00 81.44 298 ARG A O 1
ATOM 2409 N N . LYS A 1 299 ? -16.565 17.106 -3.177 1.00 83.25 299 LYS A N 1
ATOM 2410 C CA . LYS A 1 299 ? -16.771 18.348 -2.416 1.00 83.25 299 LYS A CA 1
ATOM 2411 C C . LYS A 1 299 ? -18.256 18.637 -2.191 1.00 83.25 299 LYS A C 1
ATOM 2413 O O . LYS A 1 299 ? -18.647 18.940 -1.069 1.00 83.25 299 LYS A O 1
ATOM 2418 N N . VAL A 1 300 ? -19.085 18.519 -3.229 1.00 79.81 300 VAL A N 1
ATOM 2419 C CA . VAL A 1 300 ? -20.542 18.707 -3.117 1.00 79.81 300 VAL A CA 1
ATOM 2420 C C . VAL A 1 300 ? -21.159 17.642 -2.211 1.00 79.81 300 VAL A C 1
ATOM 2422 O O . VAL A 1 300 ? -21.950 17.985 -1.339 1.00 79.81 300 VAL A O 1
ATOM 2425 N N . SER A 1 301 ? -20.745 16.380 -2.345 1.00 77.00 301 SER A N 1
ATOM 2426 C CA . SER A 1 301 ? -21.224 15.284 -1.490 1.00 77.00 301 SER A CA 1
ATOM 2427 C C . SER A 1 301 ? -20.871 15.510 -0.017 1.00 77.00 301 SER A C 1
ATOM 2429 O O . SER A 1 301 ? -21.727 15.356 0.848 1.00 77.00 301 SER A O 1
ATOM 2431 N N . TYR A 1 302 ? -19.643 15.954 0.269 1.00 80.31 302 TYR A N 1
ATOM 2432 C CA . TYR A 1 302 ? -19.202 16.289 1.623 1.00 80.31 302 TYR A CA 1
ATOM 2433 C C . TYR A 1 302 ? -19.961 17.491 2.201 1.00 80.31 302 TYR A C 1
ATOM 2435 O O . TYR A 1 302 ? -20.415 17.447 3.342 1.00 80.31 302 TYR A O 1
ATOM 2443 N N . MET A 1 303 ? -20.159 18.556 1.413 1.00 82.19 303 MET A N 1
ATOM 2444 C CA . MET A 1 303 ? -20.958 19.706 1.854 1.00 82.19 303 MET A CA 1
ATOM 2445 C C . MET A 1 303 ? -22.406 19.308 2.140 1.00 82.19 303 MET A C 1
ATOM 2447 O O . MET A 1 303 ? -22.953 19.718 3.160 1.00 82.19 303 MET A O 1
ATOM 2451 N N . LEU A 1 304 ? -23.024 18.490 1.285 1.00 78.31 304 LEU A N 1
ATOM 2452 C CA . LEU A 1 304 ? -24.388 18.004 1.496 1.00 78.31 304 LEU A CA 1
ATOM 2453 C C . LEU A 1 304 ? -24.492 17.135 2.752 1.00 78.31 304 LEU A C 1
ATOM 2455 O O . LEU A 1 304 ? -25.410 17.350 3.536 1.00 78.31 304 LEU A O 1
ATOM 2459 N N . ALA A 1 305 ? -23.540 16.224 2.980 1.00 80.94 305 ALA A N 1
ATOM 2460 C CA . ALA A 1 305 ? -23.489 15.405 4.190 1.00 80.94 305 ALA A CA 1
ATOM 2461 C C . ALA A 1 305 ? -23.401 16.271 5.455 1.00 80.94 305 ALA A C 1
ATOM 2463 O O . ALA A 1 305 ? -24.202 16.099 6.367 1.00 80.94 305 ALA A O 1
ATOM 2464 N N . ARG A 1 306 ? -22.524 17.281 5.460 1.00 80.69 306 ARG A N 1
ATOM 2465 C CA . ARG A 1 306 ? -22.394 18.222 6.580 1.00 80.69 306 ARG A CA 1
ATOM 2466 C C . ARG A 1 306 ? -23.662 19.047 6.804 1.00 80.69 306 ARG A C 1
ATOM 2468 O O . ARG A 1 306 ? -24.103 19.217 7.930 1.00 80.69 306 ARG A O 1
ATOM 2475 N N . THR A 1 307 ? -24.297 19.509 5.726 1.00 82.94 307 THR A N 1
ATOM 2476 C CA . THR A 1 307 ? -25.556 20.268 5.824 1.00 82.94 307 THR A CA 1
ATOM 2477 C C . THR A 1 307 ? -26.706 19.392 6.341 1.00 82.94 307 THR A C 1
ATOM 2479 O O . THR A 1 307 ? -27.610 19.892 7.009 1.00 82.94 307 THR A O 1
ATOM 2482 N N . LEU A 1 308 ? -26.707 18.095 6.010 1.00 79.00 308 LEU A N 1
ATOM 2483 C CA . LEU A 1 308 ? -27.672 17.124 6.528 1.00 79.00 308 LEU A CA 1
ATOM 2484 C C . LEU A 1 308 ? -27.430 16.839 8.009 1.00 79.00 308 LEU A C 1
ATOM 2486 O O . LEU A 1 308 ? -28.387 16.884 8.773 1.00 79.00 308 LEU A O 1
ATOM 2490 N N . GLU A 1 309 ? -26.179 16.642 8.414 1.00 82.62 309 GLU A N 1
ATOM 2491 C CA . GLU A 1 309 ? -25.789 16.453 9.813 1.00 82.62 309 GLU A CA 1
ATOM 2492 C C . GLU A 1 309 ? -26.134 17.687 10.663 1.00 82.62 309 GLU A C 1
ATOM 2494 O O . GLU A 1 309 ? -26.749 17.567 11.719 1.00 82.62 309 GLU A O 1
ATOM 2499 N N . ASP A 1 310 ? -25.867 18.898 10.167 1.00 82.38 310 ASP A N 1
ATOM 2500 C CA . ASP A 1 310 ? -26.246 20.145 10.839 1.00 82.38 310 ASP A CA 1
ATOM 2501 C C . ASP A 1 310 ? -27.774 20.284 10.982 1.00 82.38 310 ASP A C 1
ATOM 2503 O O . ASP A 1 310 ? -28.271 20.723 12.025 1.00 82.38 310 ASP A O 1
ATOM 2507 N N . LYS A 1 311 ? -28.541 19.881 9.958 1.00 85.25 311 LYS A N 1
ATOM 2508 C CA . LYS A 1 311 ? -30.014 19.861 10.006 1.00 85.25 311 LYS A CA 1
ATOM 2509 C C . LYS A 1 311 ? -30.551 18.788 10.948 1.00 85.25 311 LYS A C 1
ATOM 2511 O O . LYS A 1 311 ? -31.526 19.054 11.646 1.00 85.25 311 LYS A O 1
ATOM 2516 N N . GLU A 1 312 ? -29.943 17.609 10.984 1.00 84.06 312 GLU A N 1
ATOM 2517 C CA . GLU A 1 312 ? -30.303 16.525 11.899 1.00 84.06 312 GLU A CA 1
ATOM 2518 C C . GLU A 1 312 ? -30.015 16.929 13.346 1.00 84.06 312 GLU A C 1
ATOM 2520 O O . GLU A 1 312 ? -30.907 16.858 14.183 1.00 84.06 312 GLU A O 1
ATOM 2525 N N . ASN A 1 313 ? -28.849 17.515 13.615 1.00 79.44 313 ASN A N 1
ATOM 2526 C CA . ASN A 1 313 ? -28.489 18.073 14.918 1.00 79.44 313 ASN A CA 1
ATOM 2527 C C . ASN A 1 313 ? -29.405 19.234 15.343 1.00 79.44 313 ASN A C 1
ATOM 2529 O O . ASN A 1 313 ? -29.686 19.415 16.530 1.00 79.44 313 ASN A O 1
ATOM 2533 N N . ALA A 1 314 ? -29.877 20.053 14.400 1.00 82.81 314 ALA A N 1
ATOM 2534 C CA . ALA A 1 314 ? -30.872 21.088 14.678 1.00 82.81 314 ALA A CA 1
ATOM 2535 C C . ALA A 1 314 ? -32.262 20.492 14.963 1.00 82.81 314 ALA A C 1
ATOM 2537 O O . ALA A 1 314 ? -32.949 20.957 15.871 1.00 82.81 314 ALA A O 1
ATOM 2538 N N . LEU A 1 315 ? -32.674 19.451 14.231 1.00 74.81 315 LEU A N 1
ATOM 2539 C CA . LEU A 1 315 ? -33.928 18.725 14.455 1.00 74.81 315 LEU A CA 1
ATOM 2540 C C . LEU A 1 315 ? -33.921 17.949 15.772 1.00 74.81 315 LEU A C 1
ATOM 2542 O O . LEU A 1 315 ? -34.946 17.923 16.445 1.00 74.81 315 LEU A O 1
ATOM 2546 N N . GLN A 1 316 ? -32.790 17.356 16.151 1.00 73.38 316 GLN A N 1
ATOM 2547 C CA . GLN A 1 316 ? -32.596 16.663 17.421 1.00 73.38 316 GLN A CA 1
ATOM 2548 C C . GLN A 1 316 ? -32.780 17.646 18.583 1.00 73.38 316 GLN A C 1
ATOM 2550 O O . GLN A 1 316 ? -33.647 17.439 19.427 1.00 73.38 316 GLN A O 1
ATOM 2555 N N . ARG A 1 317 ? -32.095 18.798 18.526 1.00 73.19 317 ARG A N 1
ATOM 2556 C CA . ARG A 1 317 ? -32.261 19.892 19.496 1.00 73.19 317 ARG A CA 1
ATOM 2557 C C . ARG A 1 317 ? -33.684 20.444 19.537 1.00 73.19 317 ARG A C 1
ATOM 2559 O O . ARG A 1 317 ? -34.189 20.766 20.607 1.00 73.19 317 ARG A O 1
ATOM 2566 N N . ARG A 1 318 ? -34.360 20.535 18.385 1.00 71.50 318 ARG A N 1
ATOM 2567 C CA . ARG A 1 318 ? -35.761 20.977 18.322 1.00 71.50 318 ARG A CA 1
ATOM 2568 C C . ARG A 1 318 ? -36.712 19.931 18.898 1.00 71.50 318 ARG A C 1
ATOM 2570 O O . ARG A 1 318 ? -37.655 20.293 19.582 1.00 71.50 318 ARG A O 1
ATOM 2577 N N . LYS A 1 319 ? -36.490 18.638 18.658 1.00 67.75 319 LYS A N 1
ATOM 2578 C CA . LYS A 1 319 ? -37.270 17.561 19.285 1.00 67.75 319 LYS A CA 1
ATOM 2579 C C . LYS A 1 319 ? -37.072 17.562 20.792 1.00 67.75 319 LYS A C 1
ATOM 2581 O O . LYS A 1 319 ? -38.060 17.474 21.500 1.00 67.75 319 LYS A O 1
ATOM 2586 N N . GLU A 1 320 ? -35.849 17.749 21.272 1.00 61.22 320 GLU A N 1
ATOM 2587 C CA . GLU A 1 320 ? -35.542 17.889 22.699 1.00 61.22 320 GLU A CA 1
ATOM 2588 C C . GLU A 1 320 ? -36.236 19.114 23.318 1.00 61.22 320 GLU A C 1
ATOM 2590 O O . GLU A 1 320 ? -36.821 19.008 24.397 1.00 61.22 320 GLU A O 1
ATOM 2595 N N . SER A 1 321 ? -36.276 20.253 22.615 1.00 57.19 321 SER A N 1
ATOM 2596 C CA . SER A 1 321 ? -37.018 21.434 23.074 1.00 57.19 321 SER A CA 1
ATOM 2597 C C . SER A 1 321 ? -38.540 21.234 23.025 1.00 57.19 321 SER A C 1
ATOM 2599 O O . SER A 1 321 ? -39.232 21.625 23.959 1.00 57.19 321 SER A O 1
ATOM 2601 N N . THR A 1 322 ? -39.068 20.562 21.995 1.00 54.69 322 THR A N 1
ATOM 2602 C CA . THR A 1 322 ? -40.515 20.290 21.867 1.00 54.69 322 THR A CA 1
ATOM 2603 C C . THR A 1 322 ? -40.973 19.264 22.906 1.00 54.69 322 THR A C 1
ATOM 2605 O O . THR A 1 322 ? -42.017 19.450 23.511 1.00 54.69 322 THR A O 1
ATOM 2608 N N . PHE A 1 323 ? -40.168 18.235 23.200 1.00 52.28 323 PHE A N 1
ATOM 2609 C CA . PHE A 1 323 ? -40.437 17.260 24.268 1.00 52.28 323 PHE A CA 1
ATOM 2610 C C . PHE A 1 323 ? -40.419 17.918 25.656 1.00 52.28 323 PHE A C 1
ATOM 2612 O O . PHE A 1 323 ? -41.119 17.476 26.563 1.00 52.28 323 PHE A O 1
ATOM 2619 N N . SER A 1 324 ? -39.639 18.990 25.818 1.00 52.38 324 SER A N 1
ATOM 2620 C CA . SER A 1 324 ? -39.601 19.793 27.044 1.00 52.38 324 SER A CA 1
ATOM 2621 C C . SER A 1 324 ? -40.846 20.683 27.190 1.00 52.38 324 SER A C 1
ATOM 2623 O O . SER A 1 324 ? -41.390 20.794 28.287 1.00 52.38 324 SER A O 1
ATOM 2625 N N . GLU A 1 325 ? -41.351 21.259 26.094 1.00 52.12 325 GLU A N 1
ATOM 2626 C CA . GLU A 1 325 ? -42.587 22.061 26.072 1.00 52.12 325 GLU A CA 1
ATOM 2627 C C . GLU A 1 325 ? -43.868 21.205 26.165 1.00 52.12 325 GLU A C 1
ATOM 2629 O O . GLU A 1 325 ? -44.798 21.564 26.887 1.00 52.12 325 GLU A O 1
ATOM 2634 N N . GLU A 1 326 ? -43.918 20.034 25.519 1.00 47.41 326 GLU A N 1
ATOM 2635 C CA . GLU A 1 326 ? -45.050 19.095 25.605 1.00 47.41 326 GLU A CA 1
ATOM 2636 C C . GLU A 1 326 ? -45.179 18.501 27.015 1.00 47.41 326 GLU A C 1
ATOM 2638 O O . GLU A 1 326 ? -46.287 18.336 27.522 1.00 47.41 326 GLU A O 1
ATOM 2643 N N . LYS A 1 327 ? -44.055 18.269 27.708 1.00 49.91 327 LYS A N 1
ATOM 2644 C CA . LYS A 1 327 ? -44.043 17.824 29.110 1.00 49.91 327 LYS A CA 1
ATOM 2645 C C . LYS A 1 327 ? -44.586 18.895 30.065 1.00 49.91 327 LYS A C 1
ATOM 2647 O O . LYS A 1 327 ? -45.265 18.544 31.024 1.00 49.91 327 LYS A O 1
ATOM 2652 N N . LEU A 1 328 ? -44.365 20.182 29.776 1.00 52.78 328 LEU A N 1
ATOM 2653 C CA . LEU A 1 328 ? -44.966 21.300 30.521 1.00 52.78 328 LEU A CA 1
ATOM 2654 C C . LEU A 1 328 ? -46.475 21.450 30.244 1.00 52.78 328 LEU A C 1
ATOM 2656 O O . LEU A 1 328 ? -47.233 21.794 31.149 1.00 52.78 328 LEU A O 1
ATOM 2660 N N . LEU A 1 329 ? -46.938 21.149 29.025 1.00 51.56 329 LEU A N 1
ATOM 2661 C CA . LEU A 1 329 ? -48.365 21.167 28.665 1.00 51.56 329 LEU A CA 1
ATOM 2662 C C . LEU A 1 329 ? -49.144 19.959 29.219 1.00 51.56 329 LEU A C 1
ATOM 2664 O O . LEU A 1 329 ? -50.309 20.105 29.594 1.00 51.56 329 LEU A O 1
ATOM 2668 N N . ILE A 1 330 ? -48.518 18.781 29.307 1.00 51.69 330 ILE A N 1
ATOM 2669 C CA . ILE A 1 330 ? -49.124 17.573 29.892 1.00 51.69 330 ILE A CA 1
ATOM 2670 C C . ILE A 1 330 ? -49.222 17.696 31.420 1.00 51.69 330 ILE A C 1
ATOM 2672 O O . ILE A 1 330 ? -50.249 17.323 31.981 1.00 51.69 330 ILE A O 1
ATOM 2676 N N . ASP A 1 331 ? -48.232 18.296 32.086 1.00 45.78 331 ASP A N 1
ATOM 2677 C CA . ASP A 1 331 ? -48.278 18.558 33.536 1.00 45.78 331 ASP A CA 1
ATOM 2678 C C . ASP A 1 331 ? -49.315 19.650 33.898 1.00 45.78 331 ASP A C 1
ATOM 2680 O O . ASP A 1 331 ? -49.953 19.617 34.953 1.00 45.78 331 ASP A O 1
ATOM 2684 N N . GLY A 1 332 ? -49.572 20.581 32.968 1.00 41.47 332 GLY A N 1
ATOM 2685 C CA . GLY A 1 332 ? -50.676 21.542 33.055 1.00 41.47 332 GLY A CA 1
ATOM 2686 C C . GLY A 1 332 ? -52.064 20.901 32.909 1.00 41.47 332 GLY A C 1
ATOM 2687 O O . GLY A 1 332 ? -52.961 21.218 33.688 1.00 41.47 332 GLY A O 1
ATOM 2688 N N . LYS A 1 333 ? -52.242 19.961 31.967 1.00 43.50 333 LYS A N 1
ATOM 2689 C CA . LYS A 1 333 ? -53.525 19.260 31.746 1.00 43.50 333 LYS A CA 1
ATOM 2690 C C . LYS A 1 333 ? -53.817 18.163 32.772 1.00 43.50 333 LYS A C 1
ATOM 2692 O O . LYS A 1 333 ? -54.973 17.985 33.150 1.00 43.50 333 LYS A O 1
ATOM 2697 N N . GLN A 1 334 ? -52.799 17.480 33.300 1.00 41.69 334 GLN A N 1
ATOM 2698 C CA . GLN A 1 334 ? -52.989 16.490 34.368 1.00 41.69 334 GLN A CA 1
ATOM 2699 C C . GLN A 1 334 ? -53.467 17.126 35.682 1.00 41.69 334 GLN A C 1
ATOM 2701 O O . GLN A 1 334 ? -54.167 16.470 36.448 1.00 41.69 334 GLN A O 1
ATOM 2706 N N . LYS A 1 335 ? -53.196 18.418 35.922 1.00 41.50 335 LYS A N 1
ATOM 2707 C CA . LYS A 1 335 ? -53.793 19.167 37.044 1.00 41.50 335 LYS A CA 1
ATOM 2708 C C . LYS A 1 335 ? -55.279 19.499 36.863 1.00 41.50 335 LYS A C 1
ATOM 2710 O O . LYS A 1 335 ? -55.956 19.734 37.864 1.00 41.50 335 LYS A O 1
ATOM 2715 N N . GLU A 1 336 ? -55.796 19.490 35.636 1.00 37.75 336 GLU A N 1
ATOM 2716 C CA . GLU A 1 336 ? -57.222 19.694 35.343 1.00 37.75 336 GLU A CA 1
ATOM 2717 C C . GLU A 1 336 ? -58.006 18.370 35.300 1.00 37.75 336 GLU A C 1
ATOM 2719 O O . GLU A 1 336 ? -59.134 18.310 35.791 1.00 37.75 336 GLU A O 1
ATOM 2724 N N . GLU A 1 337 ? -57.395 17.275 34.833 1.00 35.38 337 GLU A N 1
ATOM 2725 C CA . GLU A 1 337 ? -58.046 15.954 34.780 1.00 35.38 337 GLU A CA 1
ATOM 2726 C C . GLU A 1 337 ? -58.072 15.214 36.134 1.00 35.38 337 GLU A C 1
ATOM 2728 O O . GLU A 1 337 ? -58.966 14.395 36.370 1.00 35.38 337 GLU A O 1
ATOM 2733 N N . LEU A 1 338 ? -57.198 15.561 37.092 1.00 37.28 338 LEU A N 1
ATOM 2734 C CA . LEU A 1 338 ? -57.204 14.963 38.440 1.00 37.28 338 LEU A CA 1
ATOM 2735 C C . LEU A 1 338 ? -58.371 15.417 39.342 1.00 37.28 338 LEU A C 1
ATOM 2737 O O . LEU A 1 338 ? -58.439 15.021 40.505 1.00 37.28 338 LEU A O 1
ATOM 2741 N N . LYS A 1 339 ? -59.306 16.229 38.829 1.00 37.41 339 LYS A N 1
ATOM 2742 C CA . LYS A 1 339 ? -60.580 16.526 39.507 1.00 37.41 339 LYS A CA 1
ATOM 2743 C C . LYS A 1 339 ? -61.758 15.672 39.032 1.00 37.41 339 LYS A C 1
ATOM 2745 O O . LYS A 1 339 ? -62.792 15.710 39.691 1.00 37.41 339 LYS A O 1
ATOM 2750 N N . ILE A 1 340 ? -61.635 14.911 37.939 1.00 43.62 340 ILE A N 1
ATOM 2751 C CA . ILE A 1 340 ? -62.807 14.278 37.302 1.00 43.62 340 ILE A CA 1
ATOM 2752 C C . ILE A 1 340 ? -62.886 12.756 37.507 1.00 43.62 340 ILE A C 1
ATOM 2754 O O . ILE A 1 340 ? -63.979 12.203 37.449 1.00 43.62 340 ILE A O 1
ATOM 2758 N N . CYS A 1 341 ? -61.808 12.061 37.870 1.00 33.25 341 CYS A N 1
ATOM 2759 C CA . CYS A 1 341 ? -61.833 10.593 37.947 1.00 33.25 341 CYS A CA 1
ATOM 2760 C C . CYS A 1 341 ? -61.713 10.033 39.375 1.00 33.25 341 CYS A C 1
ATOM 2762 O O . CYS A 1 341 ? -60.894 9.160 39.640 1.00 33.25 341 CYS A O 1
ATOM 2764 N N . ASN A 1 342 ? -62.581 10.484 40.288 1.00 36.00 342 ASN A N 1
ATOM 2765 C CA . ASN A 1 342 ? -62.966 9.688 41.460 1.00 36.00 342 ASN A CA 1
ATOM 2766 C C . ASN A 1 342 ? -64.237 8.903 41.117 1.00 36.00 342 ASN A C 1
ATOM 2768 O O . ASN A 1 342 ? -65.348 9.342 41.399 1.00 36.00 342 ASN A O 1
ATOM 2772 N N . GLY A 1 343 ? -64.058 7.738 40.497 1.00 41.38 343 GLY A N 1
ATOM 2773 C CA . GLY A 1 343 ? -65.136 6.778 40.276 1.00 41.38 343 GLY A CA 1
ATOM 2774 C C . GLY A 1 343 ? -65.116 6.164 38.886 1.00 41.38 343 GLY A C 1
ATOM 2775 O O . GLY A 1 343 ? -65.754 6.684 37.985 1.00 41.38 343 GLY A O 1
ATOM 2776 N N . LEU A 1 344 ? -64.402 5.049 38.729 1.00 32.41 344 LEU A N 1
ATOM 2777 C CA . LEU A 1 344 ? -64.931 3.789 38.191 1.00 32.41 344 LEU A CA 1
ATOM 2778 C C . LEU A 1 344 ? -63.786 2.768 38.105 1.00 32.41 344 LEU A C 1
ATOM 2780 O O . LEU A 1 344 ? -62.768 2.988 37.456 1.00 32.41 344 LEU A O 1
ATOM 2784 N N . CYS A 1 345 ? -63.983 1.631 38.766 1.00 36.50 345 CYS A N 1
ATOM 2785 C CA . CYS A 1 345 ? -63.266 0.392 38.488 1.00 36.50 345 CYS A CA 1
ATOM 2786 C C . CYS A 1 345 ? -63.628 -0.083 37.074 1.00 36.50 345 CYS A C 1
ATOM 2788 O O . CYS A 1 345 ? -64.813 -0.074 36.763 1.00 36.50 345 CYS A O 1
ATOM 2790 N N . ILE A 1 346 ? -62.658 -0.562 36.286 1.00 32.00 346 ILE A N 1
ATOM 2791 C CA . ILE A 1 346 ? -62.790 -1.709 35.369 1.00 32.00 346 ILE A CA 1
ATOM 2792 C C . ILE A 1 346 ? -61.382 -2.228 35.019 1.00 32.00 346 ILE A C 1
ATOM 2794 O O . ILE A 1 346 ? -60.442 -1.486 34.752 1.00 32.00 346 ILE A O 1
ATOM 2798 N N . CYS A 1 347 ? -61.288 -3.548 35.076 1.00 31.34 347 CYS A N 1
ATOM 2799 C CA . CYS A 1 347 ? -60.216 -4.453 34.696 1.00 31.34 347 CYS A CA 1
ATOM 2800 C C . CYS A 1 347 ? -59.795 -4.372 33.211 1.00 31.34 347 CYS A C 1
ATOM 2802 O O . CYS A 1 347 ? -60.626 -4.176 32.330 1.00 31.34 347 CYS A O 1
ATOM 2804 N N . GLY A 1 348 ? -58.512 -4.640 32.926 1.00 28.55 348 GLY A N 1
ATOM 2805 C CA . GLY A 1 348 ? -58.018 -4.915 31.569 1.00 28.55 348 GLY A CA 1
ATOM 2806 C C . GLY A 1 348 ? -56.502 -4.745 31.416 1.00 28.55 348 GLY A C 1
ATOM 2807 O O . GLY A 1 348 ? -56.009 -3.627 31.328 1.00 28.55 348 GLY A O 1
ATOM 2808 N N . ILE A 1 349 ? -55.764 -5.858 31.379 1.00 33.09 349 ILE A N 1
ATOM 2809 C CA . ILE A 1 349 ? -54.330 -5.914 31.034 1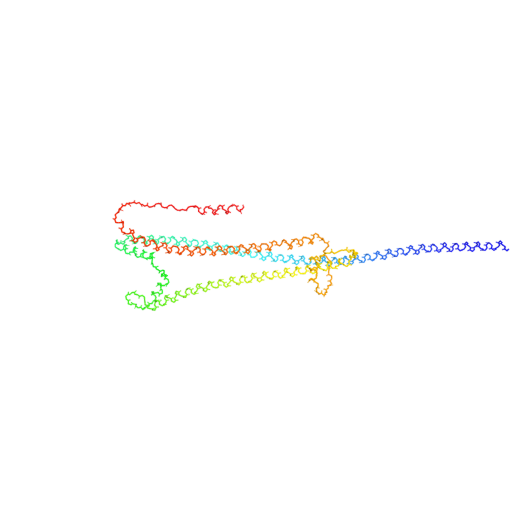.00 33.09 349 ILE A CA 1
ATOM 2810 C C . ILE A 1 349 ? -54.138 -5.562 29.540 1.00 33.09 349 ILE A C 1
ATOM 2812 O O . ILE A 1 349 ? -54.997 -5.916 28.728 1.00 33.09 349 ILE A O 1
ATOM 2816 N N . PRO A 1 350 ? -53.032 -4.891 29.154 1.00 31.92 350 PRO A N 1
ATOM 2817 C CA . PRO A 1 350 ? -52.862 -4.290 27.838 1.00 31.92 350 PRO A CA 1
ATOM 2818 C C . PRO A 1 350 ? -52.147 -5.225 26.853 1.00 31.92 350 PRO A C 1
ATOM 2820 O O . PRO A 1 350 ? -51.205 -5.928 27.211 1.00 31.92 350 PRO A O 1
ATOM 2823 N N . ALA A 1 351 ? -52.525 -5.156 25.577 1.00 27.55 351 ALA A N 1
ATOM 2824 C CA . ALA A 1 351 ? -51.721 -5.667 24.470 1.00 27.55 351 ALA A CA 1
ATOM 2825 C C . ALA A 1 351 ? -51.396 -4.497 23.532 1.00 27.55 351 ALA A C 1
ATOM 2827 O O . ALA A 1 351 ? -52.203 -4.107 22.692 1.00 27.55 351 ALA A O 1
ATOM 2828 N N . VAL A 1 352 ? -50.207 -3.915 23.703 1.00 31.89 352 VAL A N 1
ATOM 2829 C CA . VAL A 1 352 ? -49.625 -2.968 22.747 1.00 31.89 352 VAL A CA 1
ATOM 2830 C C . VAL A 1 352 ? -48.601 -3.731 21.917 1.00 31.89 352 VAL A C 1
ATOM 2832 O O . VAL A 1 352 ? -47.595 -4.220 22.422 1.00 31.89 352 VAL A O 1
ATOM 2835 N N . ASN A 1 353 ? -48.901 -3.840 20.630 1.00 30.50 353 ASN A N 1
ATOM 2836 C CA . ASN A 1 353 ? -48.062 -4.422 19.598 1.00 30.50 353 ASN A CA 1
ATOM 2837 C C . ASN A 1 353 ? -47.210 -3.296 18.986 1.00 30.50 353 ASN A C 1
ATOM 2839 O O . ASN A 1 353 ? -47.774 -2.321 18.491 1.00 30.50 353 ASN A O 1
ATOM 2843 N N . TYR A 1 354 ? -45.879 -3.409 19.009 1.00 31.75 354 TYR A N 1
ATOM 2844 C CA . TYR A 1 354 ? -44.989 -2.500 18.279 1.00 31.75 354 TYR A CA 1
ATOM 2845 C C . TYR A 1 354 ? -43.885 -3.262 17.531 1.00 31.75 354 TYR A C 1
ATOM 2847 O O . TYR A 1 354 ? -43.109 -4.012 18.114 1.00 31.75 354 TYR A O 1
ATOM 2855 N N . ASN A 1 355 ? -43.787 -2.918 16.242 1.00 35.09 355 ASN A N 1
ATOM 2856 C CA . ASN A 1 355 ? -42.591 -2.865 15.394 1.00 35.09 355 ASN A CA 1
ATOM 2857 C C . ASN A 1 355 ? -41.910 -4.166 14.941 1.00 35.09 355 ASN A C 1
ATOM 2859 O O . ASN A 1 355 ? -40.951 -4.634 15.545 1.00 35.09 355 ASN A O 1
ATOM 2863 N N . SER A 1 356 ? -42.255 -4.610 13.725 1.00 41.81 356 SER A N 1
ATOM 2864 C CA . SER A 1 356 ? -41.444 -5.550 12.931 1.00 41.81 356 SER A CA 1
ATOM 2865 C C . SER A 1 356 ? -40.968 -5.009 11.567 1.00 41.81 356 SER A C 1
ATOM 2867 O O . SER A 1 356 ? -40.388 -5.756 10.782 1.00 41.81 356 SER A O 1
ATOM 2869 N N . THR A 1 357 ? -41.133 -3.719 11.247 1.00 49.59 357 THR A N 1
ATOM 2870 C CA . THR A 1 357 ? -41.072 -3.293 9.827 1.00 49.59 357 THR A CA 1
ATOM 2871 C C . THR A 1 357 ? -39.823 -2.527 9.369 1.00 49.59 357 THR A C 1
ATOM 2873 O O . THR A 1 357 ? -39.686 -2.308 8.164 1.00 49.59 357 THR A O 1
ATOM 2876 N N . LEU A 1 358 ? -38.880 -2.149 10.244 1.00 44.28 358 LEU A N 1
ATOM 2877 C CA . LEU A 1 358 ? -37.665 -1.427 9.804 1.00 44.28 358 LEU A CA 1
ATOM 2878 C C . LEU A 1 358 ? -36.414 -2.303 9.645 1.00 44.28 358 LEU A C 1
ATOM 2880 O O . LEU A 1 358 ? -35.607 -2.049 8.754 1.00 44.28 358 LEU A O 1
ATOM 2884 N N . ILE A 1 359 ? -36.279 -3.378 10.422 1.00 42.59 359 ILE A N 1
ATOM 2885 C CA . ILE A 1 359 ? -35.075 -4.229 10.388 1.00 42.59 359 ILE A CA 1
ATOM 2886 C C . ILE A 1 359 ? -35.088 -5.172 9.168 1.00 42.59 359 ILE A C 1
ATOM 2888 O O . ILE A 1 359 ? -34.047 -5.448 8.573 1.00 42.59 359 ILE A O 1
ATOM 2892 N N . GLY A 1 360 ? -36.275 -5.577 8.701 1.00 38.19 360 GLY A N 1
ATOM 2893 C CA . GLY A 1 360 ? -36.426 -6.446 7.527 1.00 38.19 360 GLY A CA 1
ATOM 2894 C C . GLY A 1 360 ? -36.134 -5.775 6.177 1.00 38.19 360 GLY A C 1
ATOM 2895 O O . GLY A 1 360 ? -35.832 -6.464 5.204 1.00 38.19 360 GLY A O 1
ATOM 2896 N N . LYS A 1 361 ? -36.185 -4.438 6.090 1.00 45.41 361 LYS A N 1
ATOM 2897 C CA . LYS A 1 361 ? -35.927 -3.714 4.829 1.00 45.41 361 LYS A CA 1
ATOM 2898 C C . LYS A 1 361 ? -34.440 -3.437 4.590 1.00 45.41 361 LYS A C 1
ATOM 2900 O O . LYS A 1 361 ? -34.027 -3.379 3.437 1.00 45.41 361 LYS A O 1
ATOM 2905 N N . PHE A 1 362 ? -33.629 -3.364 5.647 1.00 39.94 362 PHE A N 1
ATOM 2906 C CA . PHE A 1 362 ? -32.179 -3.170 5.526 1.00 39.94 362 PHE A CA 1
ATOM 2907 C C . PHE A 1 362 ? -31.447 -4.434 5.049 1.00 39.94 362 PHE A C 1
ATOM 2909 O O . PHE A 1 362 ? -30.570 -4.352 4.191 1.00 39.94 362 PHE A O 1
ATOM 2916 N N . TYR A 1 363 ? -31.866 -5.620 5.502 1.00 39.53 363 TYR A N 1
ATOM 2917 C CA . TYR A 1 363 ? -31.239 -6.881 5.079 1.00 39.53 363 TYR A CA 1
ATOM 2918 C C . TYR A 1 363 ? -31.526 -7.257 3.617 1.00 39.53 363 TYR A C 1
ATOM 2920 O O . TYR A 1 363 ? -30.714 -7.932 2.985 1.00 39.53 363 TYR A O 1
ATOM 2928 N N . LYS A 1 364 ? -32.636 -6.778 3.038 1.00 40.50 364 LYS A N 1
ATOM 2929 C CA . LYS A 1 364 ? -32.982 -7.045 1.632 1.00 40.50 364 LYS A CA 1
ATOM 2930 C C . LYS A 1 364 ? -32.218 -6.157 0.637 1.00 40.50 364 LYS A C 1
ATOM 2932 O O . LYS A 1 364 ? -32.078 -6.542 -0.517 1.00 40.50 364 LYS A O 1
ATOM 2937 N N . ALA A 1 365 ? -31.686 -5.013 1.077 1.00 40.84 365 ALA A N 1
ATOM 2938 C CA . ALA A 1 365 ? -30.877 -4.127 0.234 1.00 40.84 365 ALA A CA 1
ATOM 2939 C C . ALA A 1 365 ? -29.416 -4.602 0.096 1.00 40.84 365 ALA A C 1
ATOM 2941 O O . ALA A 1 365 ? -28.806 -4.411 -0.950 1.00 40.84 365 ALA A O 1
ATOM 2942 N N . ILE A 1 366 ? -28.873 -5.280 1.114 1.00 42.91 366 ILE A N 1
ATOM 2943 C CA . ILE A 1 366 ? -27.479 -5.763 1.115 1.00 42.91 366 ILE A CA 1
ATOM 2944 C C . ILE A 1 366 ? -27.306 -7.034 0.259 1.00 42.91 366 ILE A C 1
ATOM 2946 O O . ILE A 1 366 ? -26.233 -7.275 -0.284 1.00 42.91 366 ILE A O 1
ATOM 2950 N N . LEU A 1 367 ? -28.368 -7.821 0.069 1.00 43.03 367 LEU A N 1
ATOM 2951 C CA . LEU A 1 367 ? -28.343 -9.047 -0.744 1.00 43.03 367 LEU A CA 1
ATOM 2952 C C . LEU A 1 367 ? -28.554 -8.822 -2.251 1.00 43.03 367 LEU A C 1
ATOM 2954 O O . LEU A 1 367 ? -28.400 -9.765 -3.017 1.00 43.03 367 LEU A O 1
ATOM 2958 N N . LEU A 1 368 ? -28.876 -7.598 -2.685 1.00 43.06 368 LEU A N 1
ATOM 2959 C CA . LEU A 1 368 ? -29.074 -7.254 -4.103 1.00 43.06 368 LEU A CA 1
ATOM 2960 C C . LEU A 1 368 ? -27.853 -6.580 -4.756 1.00 43.06 368 LEU A C 1
ATOM 2962 O O . LEU A 1 368 ? -27.931 -6.184 -5.914 1.00 43.06 368 LEU A O 1
ATOM 2966 N N . PHE A 1 369 ? -26.733 -6.457 -4.036 1.00 38.47 369 PHE A N 1
ATOM 2967 C CA . PHE A 1 369 ? -25.500 -5.814 -4.517 1.00 38.47 369 PHE A CA 1
ATOM 2968 C C . PHE A 1 369 ? -24.291 -6.767 -4.589 1.00 38.47 369 PHE A C 1
ATOM 2970 O O . PHE A 1 369 ? -23.146 -6.319 -4.519 1.00 38.47 369 PHE A O 1
ATOM 2977 N N . LYS A 1 370 ? -24.540 -8.076 -4.720 1.00 38.97 370 LYS A N 1
ATOM 2978 C CA . LYS A 1 370 ? -23.513 -9.098 -4.960 1.00 38.97 370 LYS A CA 1
ATOM 2979 C C . LYS A 1 370 ? -23.700 -9.767 -6.309 1.00 38.97 370 LYS A C 1
ATOM 2981 O O . LYS A 1 370 ? -24.850 -10.174 -6.583 1.00 38.97 370 LYS A O 1
#

pLDDT: mean 74.15, std 22.59, range [27.55, 98.44]